Protein AF-A0A506PG60-F1 (afdb_monomer)

Structure (mmCIF, N/CA/C/O backbone):
data_AF-A0A506PG60-F1
#
_entry.id   AF-A0A506PG60-F1
#
loop_
_atom_site.group_PDB
_atom_site.id
_atom_site.type_symbol
_atom_site.label_atom_id
_atom_site.label_alt_id
_atom_site.label_comp_id
_atom_site.label_asym_id
_atom_site.label_entity_id
_atom_site.label_seq_id
_atom_site.pdbx_PDB_ins_code
_atom_site.Cartn_x
_atom_site.Cartn_y
_atom_site.Cartn_z
_atom_site.occupancy
_atom_site.B_iso_or_equiv
_atom_site.auth_seq_id
_atom_site.auth_comp_id
_atom_site.auth_asym_id
_atom_site.auth_atom_id
_atom_site.pdbx_PDB_model_num
ATOM 1 N N . MET A 1 1 ? -59.835 -3.021 -6.578 1.00 33.31 1 MET A N 1
ATOM 2 C CA . MET A 1 1 ? -59.930 -2.578 -7.991 1.00 33.31 1 MET A CA 1
ATOM 3 C C . MET A 1 1 ? -60.435 -1.146 -7.986 1.00 33.31 1 MET A C 1
ATOM 5 O O . MET A 1 1 ? -61.423 -0.923 -7.316 1.00 33.31 1 MET A O 1
ATOM 9 N N . LYS A 1 2 ? -59.875 -0.128 -8.630 1.00 36.19 2 LYS A N 1
ATOM 10 C CA . LYS A 1 2 ? -58.647 0.123 -9.393 1.00 36.19 2 LYS A CA 1
ATOM 11 C C . LYS A 1 2 ? -58.503 1.651 -9.306 1.00 36.19 2 LYS A C 1
ATOM 13 O O . LYS A 1 2 ? -59.475 2.332 -9.594 1.00 36.19 2 LYS A O 1
ATOM 18 N N . ASN A 1 3 ? -57.330 2.163 -8.958 1.00 29.22 3 ASN A N 1
ATOM 19 C CA . ASN A 1 3 ? -56.922 3.531 -9.268 1.00 29.22 3 ASN A CA 1
ATOM 20 C C . ASN A 1 3 ? -55.493 3.432 -9.792 1.00 29.22 3 ASN A C 1
ATOM 22 O O . ASN A 1 3 ? -54.662 2.831 -9.123 1.00 29.22 3 ASN A O 1
ATOM 26 N N . PHE A 1 4 ? -55.247 3.920 -11.004 1.00 28.91 4 PHE A N 1
ATOM 27 C CA . PHE A 1 4 ? -54.281 4.987 -11.271 1.00 28.91 4 PHE A CA 1
ATOM 28 C C . PHE A 1 4 ? -54.302 5.320 -12.765 1.00 28.91 4 PHE A C 1
ATOM 30 O O . PHE A 1 4 ? -54.206 4.445 -13.623 1.00 28.91 4 PHE A O 1
ATOM 37 N N . SER A 1 5 ? -54.509 6.610 -13.022 1.00 29.86 5 SER A N 1
ATOM 38 C CA . SER A 1 5 ? -54.523 7.259 -14.326 1.00 29.86 5 SER A CA 1
ATOM 39 C C . SER A 1 5 ? -53.183 7.961 -14.577 1.00 29.86 5 SER A C 1
ATOM 41 O O . SER A 1 5 ? -52.352 8.095 -13.682 1.00 29.86 5 SER A O 1
ATOM 43 N N . TYR A 1 6 ? -53.014 8.359 -15.828 1.00 30.72 6 TYR A N 1
ATOM 44 C CA . TYR A 1 6 ? -51.807 8.699 -16.570 1.00 30.72 6 TYR A CA 1
ATOM 45 C C . TYR A 1 6 ? -51.054 9.989 -16.176 1.00 30.72 6 TYR A C 1
ATOM 47 O O . TYR A 1 6 ? -51.665 10.984 -15.809 1.00 30.72 6 TYR A O 1
ATOM 55 N N . ALA A 1 7 ? -49.738 9.933 -16.452 1.00 29.70 7 ALA A N 1
ATOM 56 C CA . ALA A 1 7 ? -48.859 10.930 -17.095 1.00 29.70 7 ALA A CA 1
ATOM 57 C C . ALA A 1 7 ? -48.604 12.312 -16.449 1.00 29.70 7 ALA A C 1
ATOM 59 O O . ALA A 1 7 ? -49.530 13.069 -16.203 1.00 29.70 7 ALA A O 1
ATOM 60 N N . LEU A 1 8 ? -47.324 12.720 -16.378 1.00 28.11 8 LEU A N 1
ATOM 61 C CA . LEU A 1 8 ? -46.764 13.716 -17.313 1.00 28.11 8 LEU A CA 1
ATOM 62 C C . LEU A 1 8 ? -45.233 13.859 -17.179 1.00 28.11 8 LEU A C 1
ATOM 64 O O . LEU A 1 8 ? -44.687 13.943 -16.084 1.00 28.11 8 LEU A O 1
ATOM 68 N N . ILE A 1 9 ? -44.575 13.926 -18.336 1.00 30.22 9 ILE A N 1
ATOM 69 C CA . ILE A 1 9 ? -43.188 14.348 -18.566 1.00 30.22 9 ILE A CA 1
ATOM 70 C C . ILE A 1 9 ? -43.204 15.864 -18.805 1.00 30.22 9 ILE A C 1
ATOM 72 O O . ILE A 1 9 ? -44.050 16.337 -19.562 1.00 30.22 9 ILE A O 1
ATOM 76 N N . ALA A 1 10 ? -42.249 16.609 -18.243 1.00 30.33 10 ALA A N 1
ATOM 77 C CA . ALA A 1 10 ? -41.901 17.945 -18.726 1.00 30.33 10 ALA A CA 1
ATOM 78 C C . ALA A 1 10 ? -40.400 18.219 -18.559 1.00 30.33 10 ALA A C 1
ATOM 80 O O . ALA A 1 10 ? -39.785 17.885 -17.549 1.00 30.33 10 ALA A O 1
ATOM 81 N N . LEU A 1 11 ? -39.841 18.803 -19.615 1.00 27.62 11 LEU A N 1
ATOM 82 C CA . LEU A 1 11 ? -38.436 19.002 -19.930 1.00 27.62 11 LEU A CA 1
ATOM 83 C C . LEU A 1 11 ? -38.147 20.518 -19.965 1.00 27.62 11 LEU A C 1
ATOM 85 O O . LEU A 1 11 ? -38.997 21.276 -20.420 1.00 27.62 11 LEU A O 1
ATOM 89 N N . MET A 1 12 ? -36.911 20.884 -19.606 1.00 26.64 12 MET A N 1
ATOM 90 C CA . MET A 1 12 ? -36.170 22.127 -19.913 1.00 26.64 12 MET A CA 1
ATOM 91 C C . MET A 1 12 ? -36.606 23.469 -19.293 1.00 26.64 12 MET A C 1
ATOM 93 O O . MET A 1 12 ? -37.730 23.923 -19.452 1.00 26.64 12 MET A O 1
ATOM 97 N N . CYS A 1 13 ? -35.626 24.186 -18.721 1.00 27.17 13 CYS A N 1
ATOM 98 C CA . CYS A 1 13 ? -35.005 25.332 -19.405 1.00 27.17 13 CYS A CA 1
ATOM 99 C C . CYS A 1 13 ? -33.687 25.778 -18.741 1.00 27.17 13 CYS A C 1
ATOM 101 O O . CYS A 1 13 ? -33.560 25.832 -17.521 1.00 27.17 13 CYS A O 1
ATOM 103 N N . PHE A 1 14 ? -32.720 26.094 -19.605 1.00 29.39 14 PHE A N 1
ATOM 104 C CA . PHE A 1 14 ? -31.466 26.803 -19.347 1.00 29.39 14 PHE A CA 1
ATOM 105 C C . PHE A 1 14 ? -31.715 28.210 -18.787 1.00 29.39 14 PHE A C 1
ATOM 107 O O . PHE A 1 14 ? -32.666 28.865 -19.204 1.00 29.39 14 PHE A O 1
ATOM 114 N N . ASN A 1 15 ? -30.780 28.728 -17.984 1.00 29.02 15 ASN A N 1
ATOM 115 C CA . ASN A 1 15 ? -30.359 30.123 -18.115 1.00 29.02 15 ASN A CA 1
ATOM 116 C C . ASN A 1 15 ? -28.907 30.318 -17.663 1.00 29.02 15 ASN A C 1
ATOM 118 O O . ASN A 1 15 ? -28.504 29.922 -16.572 1.00 29.02 15 ASN A O 1
ATOM 122 N N . LEU A 1 16 ? -28.150 30.936 -18.565 1.00 31.58 16 LEU A N 1
ATOM 123 C CA . LEU A 1 16 ? -26.789 31.427 -18.424 1.00 31.58 16 LEU A CA 1
ATOM 124 C C . LEU A 1 16 ? -26.904 32.949 -18.252 1.00 31.58 16 LEU A C 1
ATOM 126 O O . LEU A 1 16 ? -27.528 33.598 -19.090 1.00 31.58 16 LEU A O 1
ATOM 130 N N . SER A 1 17 ? -26.283 33.544 -17.236 1.00 30.78 17 SER A N 1
ATOM 131 C CA . SER A 1 17 ? -26.038 34.991 -17.227 1.00 30.78 17 SER A CA 1
ATOM 132 C C . SER A 1 17 ? -24.744 35.313 -16.493 1.00 30.78 17 SER A C 1
ATOM 134 O O . SER A 1 17 ? -24.564 34.947 -15.334 1.00 30.78 17 SER A O 1
ATOM 136 N N . HIS A 1 18 ? -23.858 36.002 -17.207 1.00 31.73 18 HIS A N 1
ATOM 137 C CA . HIS A 1 18 ? -22.658 36.646 -16.691 1.00 31.73 18 HIS A CA 1
ATOM 138 C C . HIS A 1 18 ? -23.038 37.877 -15.861 1.00 31.73 18 HIS A C 1
ATOM 140 O O . HIS A 1 18 ? -23.878 38.662 -16.297 1.00 31.73 18 HIS A O 1
ATOM 146 N N . ALA A 1 19 ? -22.349 38.102 -14.744 1.00 30.38 19 ALA A N 1
ATOM 147 C CA . ALA A 1 19 ? -22.140 39.438 -14.199 1.00 30.38 19 ALA A CA 1
ATOM 148 C C . ALA A 1 19 ? -20.842 39.461 -13.384 1.00 30.38 19 ALA A C 1
ATOM 150 O O . ALA A 1 19 ? -20.588 38.598 -12.547 1.00 30.38 19 ALA A O 1
ATOM 151 N N . GLN A 1 20 ? -20.024 40.459 -13.682 1.00 30.36 20 GLN A N 1
ATOM 152 C CA . GLN A 1 20 ? -18.718 40.756 -13.121 1.00 30.36 20 GLN A CA 1
ATOM 153 C C . GLN A 1 20 ? -18.836 42.158 -12.528 1.00 30.36 20 GLN A C 1
ATOM 155 O O . GLN A 1 20 ? -19.165 43.065 -13.285 1.00 30.36 20 GLN A O 1
ATOM 160 N N . SER A 1 21 ? -18.592 42.336 -11.225 1.00 30.89 21 SER A N 1
ATOM 161 C CA . SER A 1 21 ? -18.114 43.605 -10.648 1.00 30.89 21 SER A CA 1
ATOM 162 C C . SER A 1 21 ? -17.900 43.517 -9.131 1.00 30.89 21 SER A C 1
ATOM 164 O O . SER A 1 21 ? -18.803 43.164 -8.377 1.00 30.89 21 SER A O 1
ATOM 166 N N . ASP A 1 22 ? -16.706 43.964 -8.760 1.00 26.92 22 ASP A N 1
ATOM 167 C CA . ASP A 1 22 ? -16.369 44.818 -7.623 1.00 26.92 22 ASP A CA 1
ATOM 168 C C . ASP A 1 22 ? -16.031 44.259 -6.232 1.00 26.92 22 ASP A C 1
ATOM 170 O O . ASP A 1 22 ? -16.796 43.638 -5.499 1.00 26.92 22 ASP A O 1
ATOM 174 N N . ILE A 1 23 ? -14.793 44.621 -5.897 1.00 32.44 23 ILE A N 1
ATOM 175 C CA . ILE A 1 23 ? -14.055 44.564 -4.649 1.00 32.44 23 ILE A CA 1
ATOM 176 C C . ILE A 1 23 ? -14.599 45.646 -3.707 1.00 32.44 23 ILE A C 1
ATOM 178 O O . ILE A 1 23 ? -14.596 46.820 -4.065 1.00 32.44 23 ILE A O 1
ATOM 182 N N . SER A 1 24 ? -14.935 45.298 -2.463 1.00 28.81 24 SER A N 1
ATOM 183 C CA . SER A 1 24 ? -14.625 46.157 -1.313 1.00 28.81 24 SER A CA 1
ATOM 184 C C . SER A 1 24 ? -14.566 45.352 -0.010 1.00 28.81 24 SER A C 1
ATOM 186 O O . SER A 1 24 ? -15.137 44.277 0.130 1.00 28.81 24 SER A O 1
ATOM 188 N N . SER A 1 25 ? -13.734 45.863 0.886 1.00 28.67 25 SER A N 1
ATOM 189 C CA . SER A 1 25 ? -13.025 45.225 1.993 1.00 28.67 25 SER A CA 1
ATOM 190 C C . SER A 1 25 ? -13.804 45.076 3.309 1.00 28.67 25 SER A C 1
ATOM 192 O O . SER A 1 25 ? -14.829 45.722 3.502 1.00 28.67 25 SER A O 1
ATOM 194 N N . THR A 1 26 ? -13.137 44.409 4.269 1.00 26.98 26 THR A N 1
ATOM 195 C CA . THR A 1 26 ? -13.385 44.274 5.729 1.00 26.98 26 THR A CA 1
ATOM 196 C C . THR A 1 26 ? -14.175 43.010 6.109 1.00 26.98 26 THR A C 1
ATOM 198 O O . THR A 1 26 ? -15.157 42.687 5.466 1.00 26.98 26 THR A O 1
ATOM 201 N N . SER A 1 27 ? -13.812 42.191 7.099 1.00 25.86 27 SER A N 1
ATOM 202 C CA . SER A 1 27 ? -12.833 42.276 8.186 1.00 25.86 27 SER A CA 1
ATOM 203 C C . SER A 1 27 ? -12.450 40.859 8.668 1.00 25.86 27 SER A C 1
ATOM 205 O O . SER A 1 27 ? -13.093 39.863 8.349 1.00 25.86 27 SER A O 1
ATOM 207 N N . ASN A 1 28 ? -11.346 40.794 9.410 1.00 28.50 28 ASN A N 1
ATOM 208 C CA . ASN A 1 28 ? -10.657 39.607 9.911 1.00 28.50 28 ASN A CA 1
ATOM 209 C C . ASN A 1 28 ? -11.535 38.531 10.580 1.00 28.50 28 ASN A C 1
ATOM 211 O O . ASN A 1 28 ? -12.087 38.750 11.652 1.00 28.50 28 ASN A O 1
ATOM 215 N N . HIS A 1 29 ? -11.431 37.307 10.063 1.00 27.25 29 HIS A N 1
ATOM 216 C CA . HIS A 1 29 ? -11.228 36.116 10.887 1.00 27.25 29 HIS A CA 1
ATOM 217 C C . HIS A 1 29 ? -10.291 35.163 10.132 1.00 27.25 29 HIS A C 1
ATOM 219 O O . HIS A 1 29 ? -10.712 34.366 9.298 1.00 27.25 29 HIS A O 1
ATOM 225 N N . PHE A 1 30 ? -8.988 35.272 10.406 1.00 24.83 30 PHE A N 1
ATOM 226 C CA . PHE A 1 30 ? -7.994 34.287 9.982 1.00 24.83 30 PHE A CA 1
ATOM 227 C C . PHE A 1 30 ? -8.244 32.983 10.753 1.00 24.83 30 PHE A C 1
ATOM 229 O O . PHE A 1 30 ? -7.664 32.741 11.810 1.00 24.83 30 PHE A O 1
ATOM 236 N N . VAL A 1 31 ? -9.136 32.139 10.238 1.00 27.45 31 VAL A N 1
ATOM 237 C CA . VAL A 1 31 ? -9.120 30.712 10.557 1.00 27.45 31 VAL A CA 1
ATOM 238 C C . VAL A 1 31 ? -8.137 30.088 9.581 1.00 27.45 31 VAL A C 1
ATOM 240 O O . VAL A 1 31 ? -8.423 29.926 8.395 1.00 27.45 31 VAL A O 1
ATOM 243 N N . ASN A 1 32 ? -6.941 29.811 10.098 1.00 27.73 32 ASN A N 1
ATOM 244 C CA . ASN A 1 32 ? -5.869 29.102 9.420 1.00 27.73 32 ASN A CA 1
ATOM 245 C C . ASN A 1 32 ? -6.373 27.707 9.031 1.00 27.73 32 ASN A C 1
ATOM 247 O O . ASN A 1 32 ? -6.328 26.757 9.808 1.00 27.73 32 ASN A O 1
ATOM 251 N N . THR A 1 33 ? -6.933 27.621 7.835 1.00 29.00 33 THR A N 1
ATOM 252 C CA . THR A 1 33 ? -7.435 26.399 7.233 1.00 29.00 33 THR A CA 1
ATOM 253 C C . THR A 1 33 ? -6.350 25.862 6.310 1.00 29.00 33 THR A C 1
ATOM 255 O O . THR A 1 33 ? -6.453 25.910 5.088 1.00 29.00 33 THR A O 1
ATOM 258 N N . GLN A 1 34 ? -5.284 25.323 6.912 1.00 25.28 34 GLN A N 1
ATOM 259 C CA . GLN A 1 34 ? -4.499 24.276 6.260 1.00 25.28 34 GLN A CA 1
ATOM 260 C C . GLN A 1 34 ? -5.386 23.031 6.168 1.00 25.28 34 GLN A C 1
ATOM 262 O O . GLN A 1 34 ? -5.278 22.095 6.957 1.00 25.28 34 GLN A O 1
ATOM 267 N N . TRP A 1 35 ? -6.324 23.052 5.221 1.00 24.30 35 TRP A N 1
ATOM 268 C CA . TRP A 1 35 ? -6.971 21.840 4.759 1.00 24.30 35 TRP A CA 1
ATOM 269 C C . TRP A 1 35 ? -5.895 21.016 4.076 1.00 24.30 35 TRP A C 1
ATOM 271 O O . TRP A 1 35 ? -5.340 21.390 3.044 1.00 24.30 35 TRP A O 1
ATOM 281 N N . ILE A 1 36 ? -5.565 19.903 4.716 1.00 30.45 36 ILE A N 1
ATOM 282 C CA . ILE A 1 36 ? -4.806 18.828 4.115 1.00 30.45 36 ILE A CA 1
ATOM 283 C C . ILE A 1 36 ? -5.598 18.407 2.874 1.00 30.45 36 ILE A C 1
ATOM 285 O O . ILE A 1 36 ? -6.642 17.763 2.982 1.00 30.45 36 ILE A O 1
ATOM 289 N N . ASN A 1 37 ? -5.097 18.789 1.699 1.00 28.84 37 ASN A N 1
ATOM 290 C CA . ASN A 1 37 ? -5.428 18.168 0.426 1.00 28.84 37 ASN A CA 1
ATOM 291 C C . ASN A 1 37 ? -4.985 16.701 0.497 1.00 28.84 37 ASN A C 1
ATOM 293 O O . ASN A 1 37 ? -3.972 16.307 -0.064 1.00 28.84 37 ASN A O 1
ATOM 297 N N . MET A 1 38 ? -5.748 15.869 1.200 1.00 33.94 38 MET A N 1
ATOM 298 C CA . MET A 1 38 ? -5.699 14.420 1.060 1.00 33.94 38 MET A CA 1
ATOM 299 C C . MET A 1 38 ? -6.642 13.999 -0.063 1.00 33.94 38 MET A C 1
ATOM 301 O O . MET A 1 38 ? -7.300 12.977 0.053 1.00 33.94 38 MET A O 1
ATOM 305 N N . SER A 1 39 ? -6.696 14.773 -1.156 1.00 32.69 39 SER A N 1
ATOM 306 C CA . SER A 1 39 ? -7.081 14.293 -2.485 1.00 32.69 39 SER A CA 1
ATOM 307 C C . SER A 1 39 ? -6.041 13.250 -2.892 1.00 32.69 39 SER A C 1
ATOM 309 O O . SER A 1 39 ? -5.019 13.568 -3.493 1.00 32.69 39 SER A O 1
ATOM 311 N N . MET A 1 40 ? -6.240 11.988 -2.493 1.00 44.66 40 MET A N 1
ATOM 312 C CA . MET A 1 40 ? -5.391 10.851 -2.892 1.00 44.66 40 MET A CA 1
ATOM 313 C C . MET A 1 40 ? -5.688 10.415 -4.329 1.00 44.66 40 MET A C 1
ATOM 315 O O . MET A 1 40 ? -5.794 9.226 -4.646 1.00 44.66 40 MET A O 1
ATOM 319 N N . GLY A 1 41 ? -5.824 11.422 -5.179 1.00 31.33 41 GLY A N 1
ATOM 320 C CA . GLY A 1 41 ? -6.158 11.328 -6.564 1.00 31.33 41 GLY A CA 1
ATOM 321 C C . GLY A 1 41 ? -5.114 12.022 -7.399 1.00 31.33 41 GLY A C 1
ATOM 322 O O . GLY A 1 41 ? -5.167 13.232 -7.530 1.00 31.33 41 GLY A O 1
ATOM 323 N N . ALA A 1 42 ? -4.175 11.246 -7.936 1.00 35.47 42 ALA A N 1
ATOM 324 C CA . ALA A 1 42 ? -3.380 11.568 -9.122 1.00 35.47 42 ALA A CA 1
ATOM 325 C C . ALA A 1 42 ? -2.894 13.030 -9.308 1.00 35.47 42 ALA A C 1
ATOM 327 O O . ALA A 1 42 ? -2.740 13.475 -10.437 1.00 35.47 42 ALA A O 1
ATOM 328 N N . GLU A 1 43 ? -2.574 13.743 -8.232 1.00 32.28 43 GLU A N 1
ATOM 329 C CA . GLU A 1 43 ? -1.692 14.914 -8.248 1.00 32.28 43 GLU A CA 1
ATOM 330 C C . GLU A 1 43 ? -0.499 14.642 -7.326 1.00 32.28 43 GLU A C 1
ATOM 332 O O . GLU A 1 43 ? -0.086 15.443 -6.493 1.00 32.28 43 GLU A O 1
ATOM 337 N N . ALA A 1 44 ? 0.084 13.454 -7.485 1.00 34.47 44 ALA A N 1
ATOM 338 C CA . ALA A 1 44 ? 1.513 13.336 -7.278 1.00 34.47 44 ALA A CA 1
ATOM 339 C C . ALA A 1 44 ? 2.164 14.237 -8.324 1.00 34.47 44 ALA A C 1
ATOM 341 O O . ALA A 1 44 ? 1.857 14.079 -9.504 1.00 34.47 44 ALA A O 1
ATOM 342 N N . ILE A 1 45 ? 2.962 15.204 -7.865 1.00 38.06 45 ILE A N 1
ATOM 343 C CA . ILE A 1 45 ? 4.068 15.857 -8.579 1.00 38.06 45 ILE A CA 1
ATOM 344 C C . ILE A 1 45 ? 4.002 15.571 -10.082 1.00 38.06 45 ILE A C 1
ATOM 346 O O . ILE A 1 45 ? 4.405 14.482 -10.491 1.00 38.06 45 ILE A O 1
ATOM 350 N N . GLY A 1 46 ? 3.440 16.511 -10.856 1.00 31.39 46 GLY A N 1
ATOM 351 C CA . GLY A 1 46 ? 3.110 16.353 -12.275 1.00 31.39 46 GLY A CA 1
ATOM 352 C C . GLY A 1 46 ? 3.974 15.303 -12.970 1.00 31.39 46 GLY A C 1
ATOM 353 O O . GLY A 1 46 ? 5.193 15.442 -13.045 1.00 31.39 46 GLY A O 1
ATOM 354 N N . THR A 1 47 ? 3.332 14.240 -13.443 1.00 40.50 47 THR A N 1
ATOM 355 C CA . THR A 1 47 ? 3.923 12.984 -13.937 1.00 40.50 47 THR A CA 1
ATOM 356 C C . THR A 1 47 ? 4.945 13.142 -15.073 1.00 40.50 47 THR A C 1
ATOM 358 O O . THR A 1 47 ? 5.644 12.189 -15.405 1.00 40.50 47 T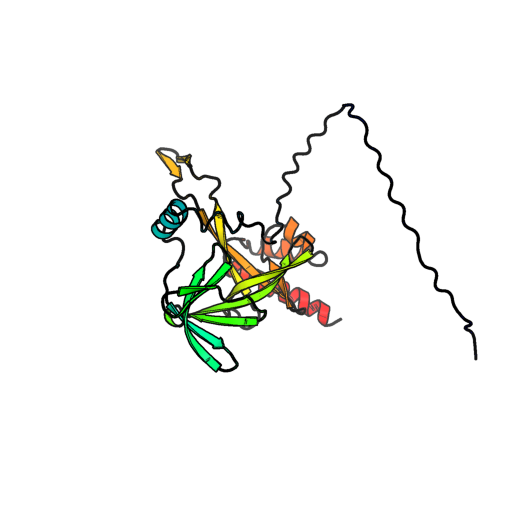HR A O 1
ATOM 361 N N . GLY A 1 48 ? 5.094 14.345 -15.637 1.00 33.28 48 GLY A N 1
ATOM 362 C CA . GLY A 1 48 ? 6.158 14.700 -16.579 1.00 33.28 48 GLY A CA 1
ATOM 363 C C . GLY A 1 48 ? 7.443 15.269 -15.956 1.00 33.28 48 GLY A C 1
ATOM 364 O O . GLY A 1 48 ? 8.447 15.353 -16.649 1.00 33.28 48 GLY A O 1
ATOM 365 N N . ALA A 1 49 ? 7.451 15.669 -14.680 1.00 36.28 49 ALA A N 1
ATOM 366 C CA . ALA A 1 49 ? 8.574 16.391 -14.068 1.00 36.28 49 ALA A CA 1
ATOM 367 C C . ALA A 1 49 ? 9.597 15.473 -13.372 1.00 36.28 49 ALA A C 1
ATOM 369 O O . ALA A 1 49 ? 10.794 15.751 -13.409 1.00 36.28 49 ALA A O 1
ATOM 370 N N . LEU A 1 50 ? 9.157 14.359 -12.774 1.00 39.62 50 LEU A N 1
ATOM 371 C CA . LEU A 1 50 ? 10.051 13.426 -12.067 1.00 39.62 50 LEU A CA 1
ATOM 372 C C . LEU A 1 50 ? 10.838 12.514 -13.022 1.00 39.62 50 LEU A C 1
ATOM 374 O O . LEU A 1 50 ? 11.993 12.197 -12.750 1.00 39.62 50 LEU A O 1
ATOM 378 N N . SER A 1 51 ? 10.252 12.133 -14.163 1.00 42.78 51 SER A N 1
ATOM 379 C CA . SER A 1 51 ? 10.959 11.403 -15.229 1.00 42.78 51 SER A CA 1
ATOM 380 C C . SER A 1 51 ? 11.891 12.302 -16.055 1.00 42.78 51 SER A C 1
ATOM 382 O O . SER A 1 51 ? 12.798 11.794 -16.711 1.00 42.78 51 SER A O 1
ATOM 384 N N . ALA A 1 52 ? 11.709 13.627 -15.993 1.00 43.81 52 ALA A N 1
ATOM 385 C CA . ALA A 1 52 ? 12.492 14.613 -16.737 1.00 43.81 52 ALA A CA 1
ATOM 386 C C . ALA A 1 52 ? 13.669 15.219 -15.953 1.00 43.81 52 ALA A C 1
ATOM 388 O O . ALA A 1 52 ? 14.416 16.008 -16.529 1.00 43.81 52 ALA A O 1
ATOM 389 N N . ASN A 1 53 ? 13.862 14.869 -14.672 1.00 57.53 53 ASN A N 1
ATOM 390 C CA . ASN A 1 53 ? 14.977 15.366 -13.860 1.00 57.53 53 ASN A CA 1
ATOM 391 C C . ASN A 1 53 ? 15.969 14.233 -13.494 1.00 57.53 53 ASN A C 1
ATOM 393 O O . ASN A 1 53 ? 15.761 13.515 -12.509 1.00 57.53 53 ASN A O 1
ATOM 397 N N . PRO A 1 54 ? 17.061 14.066 -14.266 1.00 61.16 54 PRO A N 1
ATOM 398 C CA . PRO A 1 54 ? 18.069 13.028 -14.045 1.00 61.16 54 PRO A CA 1
ATOM 399 C C . PRO A 1 54 ? 18.750 13.099 -12.673 1.00 61.16 54 PRO A C 1
ATOM 401 O O . PRO A 1 54 ? 19.088 12.057 -12.109 1.00 61.16 54 PRO A O 1
ATOM 404 N N . ASP A 1 55 ? 18.925 14.301 -12.118 1.00 61.50 55 ASP A N 1
ATOM 405 C CA . ASP A 1 55 ? 19.593 14.504 -10.828 1.00 61.50 55 ASP A CA 1
ATOM 406 C C . ASP A 1 55 ? 18.754 13.951 -9.677 1.00 61.50 55 ASP A C 1
ATOM 408 O O . ASP A 1 55 ? 19.273 13.334 -8.747 1.00 61.50 55 ASP A O 1
ATOM 412 N N . LEU A 1 56 ? 17.436 14.084 -9.799 1.00 62.72 56 LEU A N 1
ATOM 413 C CA . LEU A 1 56 ? 16.467 13.568 -8.844 1.00 62.72 56 LEU A CA 1
ATOM 414 C C . LEU A 1 56 ? 16.482 12.032 -8.835 1.00 62.72 56 LEU A C 1
ATOM 416 O O . LEU A 1 56 ? 16.647 11.403 -7.790 1.00 62.72 56 LEU A O 1
ATOM 420 N N . MET A 1 57 ? 16.427 11.422 -10.022 1.00 62.69 57 MET A N 1
ATOM 421 C CA . MET A 1 57 ? 16.520 9.968 -10.184 1.00 62.69 57 MET A CA 1
ATOM 422 C C . MET A 1 57 ? 17.861 9.412 -9.674 1.00 62.69 57 MET A C 1
ATOM 424 O O . MET A 1 57 ? 17.906 8.323 -9.100 1.00 62.69 57 MET A O 1
ATOM 428 N N . ASN A 1 58 ? 18.955 10.158 -9.843 1.00 64.50 58 ASN A N 1
ATOM 429 C CA . ASN A 1 58 ? 20.264 9.783 -9.313 1.00 64.50 58 ASN A CA 1
ATOM 430 C C . ASN A 1 58 ? 20.324 9.875 -7.783 1.00 64.50 58 ASN A C 1
ATOM 432 O O . ASN A 1 58 ? 20.786 8.923 -7.156 1.00 64.50 58 ASN A O 1
ATOM 436 N N . ALA A 1 59 ? 19.813 10.948 -7.174 1.00 63.81 59 ALA A N 1
ATOM 437 C CA . ALA A 1 59 ? 19.755 11.094 -5.717 1.00 63.81 59 ALA A CA 1
ATOM 438 C C . ALA A 1 59 ? 18.950 9.960 -5.054 1.00 63.81 59 ALA A C 1
ATOM 440 O O . ALA A 1 59 ? 19.326 9.438 -4.008 1.00 63.81 59 ALA A O 1
ATOM 441 N N . ILE A 1 60 ? 17.875 9.521 -5.707 1.00 61.34 60 ILE A N 1
ATOM 442 C CA . ILE A 1 60 ? 17.024 8.410 -5.266 1.00 61.34 60 ILE A CA 1
ATOM 443 C C . ILE A 1 60 ? 17.707 7.049 -5.420 1.00 61.34 60 ILE A C 1
ATOM 445 O O . ILE A 1 60 ? 17.642 6.217 -4.520 1.00 61.34 60 ILE A O 1
ATOM 449 N N . LYS A 1 61 ? 18.375 6.792 -6.550 1.00 63.56 61 LYS A N 1
ATOM 450 C CA . LYS A 1 61 ? 19.147 5.549 -6.720 1.00 63.56 61 LYS A CA 1
ATOM 451 C C . LYS A 1 61 ? 20.270 5.452 -5.690 1.00 63.56 61 LYS A C 1
ATOM 453 O O . LYS A 1 61 ? 20.542 4.371 -5.179 1.00 63.56 61 LYS A O 1
ATOM 458 N N . GLN A 1 62 ? 20.900 6.583 -5.377 1.00 60.19 62 GLN A N 1
ATOM 459 C CA . GLN A 1 62 ? 21.953 6.668 -4.367 1.00 60.19 62 GLN A CA 1
ATOM 460 C C . GLN A 1 62 ? 21.420 6.517 -2.940 1.00 60.19 62 GLN A C 1
ATOM 462 O O . GLN A 1 62 ? 22.143 6.002 -2.092 1.00 60.19 62 GLN A O 1
ATOM 467 N N . SER A 1 63 ? 20.172 6.914 -2.668 1.00 60.03 63 SER A N 1
ATOM 468 C CA . SER A 1 63 ? 19.600 6.830 -1.321 1.00 60.03 63 SER A CA 1
ATOM 469 C C . SER A 1 63 ? 19.286 5.401 -0.871 1.00 60.03 63 SER A C 1
ATOM 471 O O . SER A 1 63 ? 19.020 5.198 0.308 1.00 60.03 63 SER A O 1
ATOM 473 N N . GLN A 1 64 ? 19.302 4.412 -1.781 1.00 64.12 64 GLN A N 1
ATOM 474 C CA . GLN A 1 64 ? 18.925 3.010 -1.519 1.00 64.12 64 GLN A CA 1
ATOM 475 C C . GLN A 1 64 ? 17.527 2.834 -0.891 1.00 64.12 64 GLN A C 1
ATOM 477 O O . GLN A 1 64 ? 17.161 1.732 -0.491 1.00 64.12 64 GLN A O 1
ATOM 482 N N . LEU A 1 65 ? 16.719 3.898 -0.828 1.00 60.91 65 LEU A N 1
ATOM 483 C CA . LEU A 1 65 ? 15.408 3.898 -0.174 1.00 60.91 65 LEU A CA 1
ATOM 484 C C . LEU A 1 65 ? 14.391 3.011 -0.902 1.00 60.91 65 LEU A C 1
ATOM 486 O O . LEU A 1 65 ? 13.374 2.622 -0.321 1.00 60.91 65 LEU A O 1
ATOM 490 N N . PHE A 1 66 ? 14.655 2.707 -2.175 1.00 67.50 66 PHE A N 1
ATOM 491 C CA . PHE A 1 66 ? 13.729 2.014 -3.057 1.00 67.50 66 PHE A CA 1
ATOM 492 C C . PHE A 1 66 ? 14.431 0.922 -3.845 1.00 67.50 66 PHE A C 1
ATOM 494 O O . PHE A 1 66 ? 15.492 1.125 -4.438 1.00 67.50 66 PHE A O 1
ATOM 501 N N . ASP A 1 67 ? 13.775 -0.230 -3.906 1.00 68.56 67 ASP A N 1
ATOM 502 C CA . ASP A 1 67 ? 14.235 -1.367 -4.682 1.00 68.56 67 ASP A CA 1
ATOM 503 C C . ASP A 1 67 ? 13.780 -1.246 -6.145 1.00 68.56 67 ASP A C 1
ATOM 505 O O . ASP A 1 67 ? 12.896 -1.961 -6.623 1.00 68.56 67 ASP A O 1
ATOM 509 N N . LEU A 1 68 ? 14.412 -0.310 -6.861 1.00 79.75 68 LEU A N 1
ATOM 510 C CA . LEU A 1 68 ? 14.239 -0.090 -8.304 1.00 79.75 68 LEU A CA 1
ATOM 511 C C . LEU A 1 68 ? 14.983 -1.129 -9.161 1.00 79.75 68 LEU A C 1
ATOM 513 O O . LEU A 1 68 ? 15.166 -0.922 -10.369 1.00 79.75 68 LEU A O 1
ATOM 517 N N . ASN A 1 69 ? 15.454 -2.217 -8.546 1.00 86.19 69 ASN A N 1
ATOM 518 C CA . ASN A 1 69 ? 16.158 -3.268 -9.258 1.00 86.19 69 ASN A CA 1
ATOM 519 C C . ASN A 1 69 ? 15.181 -4.061 -10.122 1.00 86.19 69 ASN A C 1
ATOM 521 O O . ASN A 1 69 ? 14.016 -4.256 -9.767 1.00 86.19 69 ASN A O 1
ATOM 525 N N . TRP A 1 70 ? 15.682 -4.555 -11.244 1.00 91.69 70 TRP A N 1
ATOM 526 C CA . TRP A 1 70 ? 14.974 -5.528 -12.061 1.00 91.69 70 TRP A CA 1
ATOM 527 C C . TRP A 1 70 ? 14.967 -6.888 -11.365 1.00 91.69 70 TRP A C 1
ATOM 529 O O . TRP A 1 70 ? 15.926 -7.255 -10.684 1.00 91.69 70 TRP A O 1
ATOM 539 N N . GLY A 1 71 ? 13.880 -7.630 -11.526 1.00 93.62 71 GLY A N 1
ATOM 540 C CA . GLY A 1 71 ? 13.740 -8.987 -11.014 1.00 93.62 71 GLY A CA 1
ATOM 541 C C . GLY A 1 71 ? 12.811 -9.809 -11.892 1.00 93.62 71 GLY A C 1
ATOM 542 O O . GLY A 1 71 ? 12.100 -9.273 -12.746 1.00 93.62 71 GLY A O 1
ATOM 543 N N . LYS A 1 72 ? 12.809 -11.126 -11.687 1.00 96.25 72 LYS A N 1
ATOM 544 C CA . LYS A 1 72 ? 11.869 -12.001 -12.387 1.00 96.25 72 LYS A CA 1
ATOM 545 C C . LYS A 1 72 ? 10.501 -11.917 -11.726 1.00 96.25 72 LYS A C 1
ATOM 547 O O . LYS A 1 72 ? 10.379 -12.075 -10.508 1.00 96.25 72 LYS A O 1
ATOM 552 N N . ALA A 1 73 ? 9.468 -11.721 -12.532 1.00 96.12 73 ALA A N 1
ATOM 553 C CA . ALA A 1 73 ? 8.089 -11.723 -12.077 1.00 96.12 73 ALA A CA 1
ATOM 554 C C . ALA A 1 73 ? 7.222 -12.648 -12.929 1.00 96.12 73 ALA A C 1
ATOM 556 O O . ALA A 1 73 ? 7.463 -12.798 -14.126 1.00 96.12 73 ALA A O 1
ATOM 557 N N . THR A 1 74 ? 6.202 -13.248 -12.316 1.00 96.50 74 THR A N 1
ATOM 558 C CA . THR A 1 74 ? 5.127 -13.927 -13.040 1.00 96.50 74 THR A CA 1
ATOM 559 C C . THR A 1 74 ? 3.898 -13.037 -13.121 1.00 96.50 74 THR A C 1
ATOM 561 O O . THR A 1 74 ? 3.531 -12.361 -12.155 1.00 96.50 74 THR A O 1
ATOM 564 N N . MET A 1 75 ? 3.248 -13.036 -14.280 1.00 92.94 75 MET A N 1
ATOM 565 C CA . MET A 1 75 ? 1.960 -12.375 -14.474 1.00 92.94 75 MET A CA 1
ATOM 566 C C . MET A 1 75 ? 1.127 -13.108 -15.518 1.00 92.94 75 MET A C 1
ATOM 568 O O . MET A 1 75 ? 1.652 -13.858 -16.340 1.00 92.94 75 MET A O 1
ATOM 572 N N . LYS A 1 76 ? -0.185 -12.877 -15.478 1.00 89.50 76 LYS A N 1
ATOM 573 C CA . LYS A 1 76 ? -1.124 -13.426 -16.453 1.00 89.50 76 LYS A CA 1
ATOM 574 C C . LYS A 1 76 ? -1.200 -12.509 -17.681 1.00 89.50 76 LYS A C 1
ATOM 576 O O . LYS A 1 76 ? -1.620 -11.355 -17.565 1.00 89.50 76 LYS A O 1
ATOM 581 N N . LEU A 1 77 ? -0.814 -13.025 -18.844 1.00 82.12 77 LEU A N 1
ATOM 582 C CA . LEU A 1 77 ? -0.900 -12.377 -20.155 1.00 82.12 77 LEU A CA 1
ATOM 583 C C . LEU A 1 77 ? -1.672 -13.304 -21.099 1.00 82.12 77 LEU A C 1
ATOM 585 O O . LEU A 1 77 ? -1.296 -14.456 -21.279 1.00 82.12 77 LEU A O 1
ATOM 589 N N . ASN A 1 78 ? -2.781 -12.821 -21.674 1.00 82.94 78 ASN A N 1
ATOM 590 C CA . ASN A 1 78 ? -3.633 -13.594 -22.596 1.00 82.94 78 ASN A CA 1
ATOM 591 C C . ASN A 1 78 ? -3.977 -15.002 -22.075 1.00 82.94 78 ASN A C 1
ATOM 593 O O . ASN A 1 78 ? -3.800 -16.002 -22.762 1.00 82.94 78 ASN A O 1
ATOM 597 N N . ASP A 1 79 ? -4.401 -15.067 -20.815 1.00 83.75 79 ASP A N 1
ATOM 598 C CA . ASP A 1 79 ? -4.706 -16.296 -20.079 1.00 83.75 79 ASP A CA 1
ATOM 599 C C . ASP A 1 79 ? -3.553 -17.250 -19.741 1.00 83.75 79 ASP A C 1
ATOM 601 O O . ASP A 1 79 ? -3.758 -18.181 -18.962 1.00 83.75 79 ASP A O 1
ATOM 605 N N . ASN A 1 80 ? -2.329 -16.946 -20.168 1.00 88.69 80 ASN A N 1
ATOM 606 C CA . ASN A 1 80 ? -1.135 -17.712 -19.830 1.00 88.69 80 ASN A CA 1
ATOM 607 C C . ASN A 1 80 ? -0.298 -17.016 -18.755 1.00 88.69 80 ASN A C 1
ATOM 609 O O . ASN A 1 80 ? -0.261 -15.789 -18.664 1.00 88.69 80 ASN A O 1
ATOM 613 N N . PHE A 1 81 ? 0.391 -17.805 -17.932 1.00 92.00 81 PHE A N 1
ATOM 614 C CA . PHE A 1 81 ? 1.404 -17.273 -17.026 1.00 92.00 81 PHE A CA 1
ATOM 615 C C . PHE A 1 81 ? 2.725 -17.126 -17.769 1.00 92.00 81 PHE A C 1
ATOM 617 O O . PHE A 1 81 ? 3.273 -18.108 -18.267 1.00 92.00 81 PHE A O 1
ATOM 624 N N . GLU A 1 82 ? 3.247 -15.908 -17.796 1.00 93.94 82 GLU A N 1
ATOM 625 C CA . GLU A 1 82 ? 4.543 -15.600 -18.388 1.00 93.94 82 GLU A CA 1
ATOM 626 C C . GLU A 1 82 ? 5.522 -15.141 -17.310 1.00 93.94 82 GLU A C 1
ATOM 628 O O . GLU A 1 82 ? 5.134 -14.505 -16.324 1.00 93.94 82 GLU A O 1
ATOM 633 N N . ILE A 1 83 ? 6.799 -15.476 -17.505 1.00 95.31 83 ILE A N 1
ATOM 634 C CA . ILE A 1 83 ? 7.906 -14.945 -16.709 1.00 95.31 83 ILE A CA 1
ATOM 635 C C . ILE A 1 83 ? 8.484 -13.757 -17.469 1.00 95.31 83 ILE A C 1
ATOM 637 O O . ILE A 1 83 ? 8.923 -13.906 -18.607 1.00 95.31 83 ILE A O 1
ATOM 641 N N . VAL A 1 84 ? 8.530 -12.601 -16.816 1.00 94.81 84 VAL A N 1
ATOM 642 C CA . VAL A 1 84 ? 9.077 -11.364 -17.378 1.00 94.81 84 VAL A CA 1
ATOM 643 C C . VAL A 1 84 ? 10.140 -10.768 -16.457 1.00 94.81 84 VAL A C 1
ATOM 645 O O . VAL A 1 84 ? 10.162 -11.040 -15.255 1.00 94.81 84 VAL A O 1
ATOM 648 N N . GLU A 1 85 ? 11.020 -9.939 -17.015 1.00 95.50 85 GLU A N 1
ATOM 649 C CA . GLU A 1 85 ? 11.900 -9.064 -16.236 1.00 95.50 85 GLU A CA 1
ATOM 650 C C . GLU A 1 85 ? 11.135 -7.766 -15.942 1.00 95.50 85 GLU A C 1
ATOM 652 O O . GLU A 1 85 ? 10.759 -7.036 -16.860 1.00 95.50 85 GLU A O 1
ATOM 657 N N . ALA A 1 86 ? 10.853 -7.505 -14.666 1.00 95.19 86 ALA A N 1
ATOM 658 C CA . ALA A 1 86 ? 10.019 -6.389 -14.234 1.00 95.19 86 ALA A CA 1
ATOM 659 C C . ALA A 1 86 ? 10.589 -5.682 -12.999 1.00 95.19 86 ALA A C 1
ATOM 661 O O . ALA A 1 86 ? 11.496 -6.188 -12.335 1.00 95.19 86 ALA A O 1
ATOM 662 N N . ARG A 1 87 ? 10.027 -4.517 -12.674 1.00 94.06 87 ARG A N 1
ATOM 663 C CA . ARG A 1 87 ? 10.226 -3.808 -11.402 1.00 94.06 87 ARG A CA 1
ATOM 664 C C . ARG A 1 87 ? 8.994 -2.988 -11.035 1.00 94.06 87 ARG A C 1
ATOM 666 O O . ARG A 1 87 ? 8.199 -2.643 -11.906 1.00 94.06 87 ARG A O 1
ATOM 673 N N . TYR A 1 88 ? 8.856 -2.657 -9.756 1.00 91.81 88 TYR A N 1
ATOM 674 C CA . TYR A 1 88 ? 7.890 -1.661 -9.301 1.00 91.81 88 TYR A CA 1
ATOM 675 C C . TYR A 1 88 ? 8.555 -0.286 -9.233 1.00 91.81 88 TYR A C 1
ATOM 677 O O . TYR A 1 88 ? 9.639 -0.134 -8.669 1.00 91.81 88 TYR A O 1
ATOM 685 N N . ASN A 1 89 ? 7.902 0.706 -9.828 1.00 88.25 89 ASN A N 1
ATOM 686 C CA . ASN A 1 89 ? 8.280 2.103 -9.773 1.00 88.25 89 ASN A CA 1
ATOM 687 C C . ASN A 1 89 ? 7.308 2.853 -8.834 1.00 88.25 89 ASN A C 1
ATOM 689 O O . ASN A 1 89 ? 6.180 3.159 -9.225 1.00 88.25 89 ASN A O 1
ATOM 693 N N . PRO A 1 90 ? 7.724 3.171 -7.596 1.00 83.62 90 PRO A N 1
ATOM 694 C CA . PRO A 1 90 ? 6.885 3.871 -6.621 1.00 83.62 90 PRO A CA 1
ATOM 695 C C . PRO A 1 90 ? 6.630 5.356 -6.941 1.00 83.62 90 PRO A C 1
ATOM 697 O O . PRO A 1 90 ? 5.810 5.972 -6.266 1.00 83.62 90 PRO A O 1
ATOM 700 N N . PHE A 1 91 ? 7.294 5.952 -7.943 1.00 78.75 91 PHE A N 1
ATOM 701 C CA . PHE A 1 91 ? 7.107 7.371 -8.298 1.00 78.75 91 PHE A CA 1
ATOM 702 C C . PHE A 1 91 ? 5.820 7.627 -9.075 1.00 78.75 91 PHE A C 1
ATOM 704 O O . PHE A 1 91 ? 5.107 8.593 -8.820 1.00 78.75 91 PHE A O 1
ATOM 711 N N . ASN A 1 92 ? 5.538 6.763 -10.042 1.00 84.94 92 ASN A N 1
ATOM 712 C CA . ASN A 1 92 ? 4.333 6.790 -10.869 1.00 84.94 92 ASN A CA 1
ATOM 713 C C . ASN A 1 92 ? 3.366 5.655 -10.495 1.00 84.94 92 ASN A C 1
ATOM 715 O O . ASN A 1 92 ? 2.323 5.499 -11.136 1.00 84.94 92 ASN A O 1
ATOM 719 N N . ASP A 1 93 ? 3.695 4.882 -9.451 1.00 89.75 93 ASP A N 1
ATOM 720 C CA . ASP A 1 93 ? 2.946 3.699 -9.041 1.00 89.75 93 ASP A CA 1
ATOM 721 C C . ASP A 1 93 ? 2.759 2.764 -10.250 1.00 89.75 93 ASP A C 1
ATOM 723 O O . ASP A 1 93 ? 1.643 2.438 -10.636 1.00 89.75 93 ASP A O 1
ATOM 727 N N . ALA A 1 94 ? 3.844 2.395 -10.932 1.00 92.25 94 ALA A N 1
ATOM 728 C CA . ALA A 1 94 ? 3.795 1.573 -12.141 1.00 92.25 94 ALA A CA 1
ATOM 729 C C . ALA A 1 94 ? 4.583 0.273 -11.979 1.00 92.25 94 ALA A C 1
ATOM 731 O O . ALA A 1 94 ? 5.615 0.222 -11.317 1.00 92.25 94 ALA A O 1
ATOM 732 N N . ILE A 1 95 ? 4.114 -0.787 -12.634 1.00 93.75 95 ILE A N 1
ATOM 733 C CA . ILE A 1 95 ? 4.947 -1.957 -12.908 1.00 93.75 95 ILE A CA 1
ATOM 734 C C . ILE A 1 95 ? 5.582 -1.733 -14.273 1.00 93.75 95 ILE A C 1
ATOM 736 O O . ILE A 1 95 ? 4.878 -1.578 -15.268 1.00 93.75 95 ILE A O 1
ATOM 740 N N . GLU A 1 96 ? 6.905 -1.712 -14.314 1.00 94.44 96 GLU A N 1
ATOM 741 C CA . GLU A 1 96 ? 7.681 -1.579 -15.540 1.00 94.44 96 GLU A CA 1
ATOM 742 C C . GLU A 1 96 ? 8.194 -2.951 -15.966 1.00 94.44 96 GLU A C 1
ATOM 744 O O . GLU A 1 96 ? 8.672 -3.724 -15.134 1.00 94.44 96 GLU A O 1
ATOM 749 N N . ILE A 1 97 ? 8.103 -3.249 -17.258 1.00 94.44 97 ILE A N 1
ATOM 750 C CA . ILE A 1 97 ? 8.544 -4.506 -17.864 1.00 94.44 97 ILE A CA 1
ATOM 751 C C . ILE A 1 97 ? 9.626 -4.194 -18.890 1.00 94.44 97 ILE A C 1
ATOM 753 O O . ILE A 1 97 ? 9.512 -3.236 -19.659 1.00 94.44 97 ILE A O 1
ATOM 757 N N . LYS A 1 98 ? 10.669 -5.021 -18.923 1.00 93.56 98 LYS A N 1
ATOM 758 C CA . LYS A 1 98 ? 11.706 -4.960 -19.947 1.00 93.56 98 LYS A CA 1
ATOM 759 C C . LYS A 1 98 ? 11.348 -5.889 -21.105 1.00 93.56 98 LYS A C 1
ATOM 761 O O . LYS A 1 98 ? 11.206 -7.096 -20.923 1.00 93.56 98 LYS A O 1
ATOM 766 N N . GLN A 1 99 ? 11.217 -5.330 -22.303 1.00 89.31 99 GLN A N 1
ATOM 767 C CA . GLN A 1 99 ? 10.883 -6.060 -23.524 1.00 89.31 99 GLN A CA 1
ATOM 768 C C . GLN A 1 99 ? 11.739 -5.544 -24.682 1.00 89.31 99 GLN A C 1
ATOM 770 O O . GLN A 1 99 ? 11.643 -4.374 -25.041 1.00 89.31 99 GLN A O 1
ATOM 775 N N . ASN A 1 100 ? 12.554 -6.412 -25.292 1.00 88.75 100 ASN A N 1
ATOM 776 C CA . ASN A 1 100 ? 13.416 -6.065 -26.436 1.00 88.75 100 ASN A CA 1
ATOM 777 C C . ASN A 1 100 ? 14.244 -4.783 -26.192 1.00 88.75 100 ASN A C 1
ATOM 779 O O . ASN A 1 100 ? 14.198 -3.851 -26.994 1.00 88.75 100 ASN A O 1
ATOM 783 N N . ASP A 1 101 ? 14.908 -4.706 -25.034 1.00 87.44 101 ASP A N 1
ATOM 784 C CA . ASP A 1 101 ? 15.683 -3.545 -24.557 1.00 87.44 101 ASP A CA 1
ATOM 785 C C . ASP A 1 101 ? 14.895 -2.236 -24.367 1.00 87.44 101 ASP A C 1
ATOM 787 O O . ASP A 1 101 ? 15.475 -1.181 -24.107 1.00 87.44 101 ASP A O 1
ATOM 791 N N . LYS A 1 102 ? 13.562 -2.293 -24.423 1.00 90.56 102 LYS A N 1
ATOM 792 C CA . LYS A 1 102 ? 12.673 -1.184 -24.069 1.00 90.56 102 LYS A CA 1
ATOM 793 C C . LYS A 1 102 ? 12.054 -1.413 -22.700 1.00 90.56 102 LYS A C 1
ATOM 795 O O . LYS A 1 102 ? 11.788 -2.545 -22.305 1.00 90.56 102 LYS A O 1
ATOM 800 N N . ILE A 1 103 ? 11.798 -0.314 -22.002 1.00 91.94 103 ILE A N 1
ATOM 801 C CA . ILE A 1 103 ? 11.021 -0.300 -20.765 1.00 91.94 103 ILE A CA 1
ATOM 802 C C . ILE A 1 103 ? 9.606 0.134 -21.127 1.00 91.94 103 ILE A C 1
ATOM 804 O O . ILE A 1 103 ? 9.424 1.188 -21.738 1.00 91.94 103 ILE A O 1
ATOM 808 N N . VAL A 1 104 ? 8.621 -0.683 -20.769 1.00 92.81 104 VAL A N 1
ATOM 809 C CA . VAL A 1 104 ? 7.200 -0.383 -20.962 1.00 92.81 104 VAL A CA 1
ATOM 810 C C . VAL A 1 104 ? 6.477 -0.422 -19.623 1.00 92.81 104 VAL A C 1
ATOM 812 O O . VAL A 1 104 ? 6.727 -1.301 -18.799 1.00 92.81 104 VAL A O 1
ATOM 815 N N . GLU A 1 105 ? 5.577 0.530 -19.398 1.00 93.19 105 GLU A N 1
ATOM 816 C CA . GLU A 1 105 ? 4.687 0.504 -18.239 1.00 93.19 105 GLU A CA 1
ATOM 817 C C . GLU A 1 105 ? 3.519 -0.447 -18.502 1.00 93.19 105 GLU A C 1
ATOM 819 O O . GLU A 1 105 ? 2.875 -0.401 -19.553 1.00 93.19 105 GLU A O 1
ATOM 824 N N . LEU A 1 106 ? 3.231 -1.309 -17.532 1.00 91.50 106 LEU A N 1
ATOM 825 C CA . LEU A 1 106 ? 2.107 -2.227 -17.583 1.00 91.50 106 LEU A CA 1
ATOM 826 C C . LEU A 1 106 ? 0.806 -1.477 -17.253 1.00 91.50 106 LEU A C 1
ATOM 828 O O . LEU A 1 106 ? 0.669 -0.978 -16.127 1.00 91.50 106 LEU A O 1
ATOM 832 N N . PRO A 1 107 ? -0.184 -1.444 -18.169 1.00 91.19 107 PRO A N 1
ATOM 833 C CA . PRO A 1 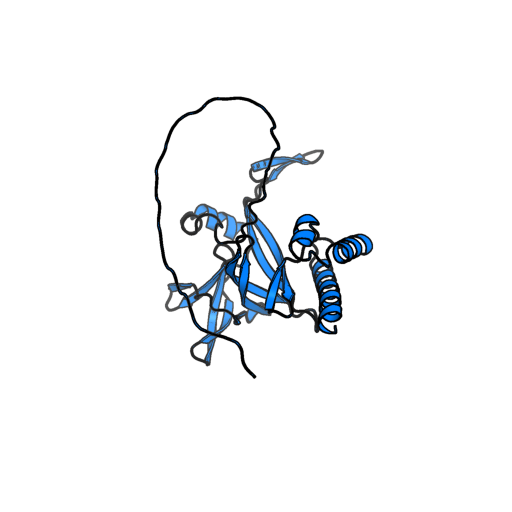107 ? -1.461 -0.803 -17.898 1.00 91.19 107 PRO A CA 1
ATOM 834 C C . PRO A 1 107 ? -2.139 -1.396 -16.661 1.00 91.19 107 PRO A C 1
ATOM 836 O O . PRO A 1 107 ? -2.289 -2.616 -16.530 1.00 91.19 107 PRO A O 1
ATOM 839 N N . LYS A 1 108 ? -2.580 -0.519 -15.755 1.00 90.50 108 LYS A N 1
ATOM 840 C CA . LYS A 1 108 ? -3.323 -0.920 -14.558 1.00 90.50 108 LYS A CA 1
ATOM 841 C C . LYS A 1 108 ? -4.682 -1.471 -14.967 1.00 90.50 108 LYS A C 1
ATOM 843 O O . LYS A 1 108 ? -5.471 -0.790 -15.613 1.00 90.50 108 LYS A O 1
ATOM 848 N N . SER A 1 109 ? -4.973 -2.691 -14.542 1.00 89.25 109 SER A N 1
ATOM 849 C CA . SER A 1 109 ? -6.300 -3.291 -14.665 1.00 89.25 109 SER A CA 1
ATOM 850 C C . SER A 1 109 ? -6.668 -3.928 -13.336 1.00 89.25 109 SER A C 1
ATOM 852 O O . SER A 1 109 ? -5.841 -4.626 -12.752 1.00 89.25 109 SER A O 1
ATOM 854 N N . ASN A 1 110 ? -7.884 -3.680 -12.850 1.00 86.88 110 ASN A N 1
ATOM 855 C CA . ASN A 1 110 ? -8.320 -4.157 -11.540 1.00 86.88 110 ASN A CA 1
ATOM 856 C C . ASN A 1 110 ? -8.123 -5.678 -11.395 1.00 86.88 110 ASN A C 1
ATOM 858 O O . ASN A 1 110 ? -8.353 -6.433 -12.340 1.00 86.88 110 ASN A O 1
ATOM 862 N N . ASN A 1 111 ? -7.686 -6.111 -10.214 1.00 85.50 111 ASN A N 1
ATOM 863 C CA . ASN A 1 111 ? -7.321 -7.486 -9.862 1.00 85.50 111 ASN A CA 1
ATOM 864 C C . ASN A 1 111 ? -6.145 -8.092 -10.651 1.00 85.50 111 ASN A C 1
ATOM 866 O O . ASN A 1 111 ? -5.903 -9.295 -10.546 1.00 85.50 111 ASN A O 1
ATOM 870 N N . ARG A 1 112 ? -5.379 -7.299 -11.412 1.00 92.06 112 ARG A N 1
ATOM 871 C CA . ARG A 1 112 ? -4.128 -7.782 -12.013 1.00 92.06 112 ARG A CA 1
ATOM 872 C C . ARG A 1 112 ? -3.114 -8.092 -10.923 1.00 92.06 112 ARG A C 1
ATOM 874 O O . ARG A 1 112 ? -2.839 -7.240 -10.086 1.00 92.06 112 ARG A O 1
ATOM 881 N N . GLU A 1 113 ? -2.531 -9.280 -10.989 1.00 94.25 113 GLU A N 1
ATOM 882 C CA . GLU A 1 113 ? -1.545 -9.781 -10.036 1.00 94.25 113 GLU A CA 1
ATOM 883 C C . GLU A 1 113 ? -0.170 -9.928 -10.702 1.00 94.25 113 GLU A C 1
ATOM 885 O O . GLU A 1 113 ? -0.067 -10.416 -11.832 1.00 94.25 113 GLU A O 1
ATOM 890 N N . ILE A 1 114 ? 0.877 -9.488 -10.001 1.00 95.44 114 ILE A N 1
ATOM 891 C CA . ILE A 1 114 ? 2.279 -9.581 -10.411 1.00 95.44 114 ILE A CA 1
ATOM 892 C C . ILE A 1 114 ? 3.073 -10.149 -9.235 1.00 95.44 114 ILE A C 1
ATOM 894 O O . ILE A 1 114 ? 3.186 -9.501 -8.193 1.00 95.44 114 ILE A O 1
ATOM 898 N N . LYS A 1 115 ? 3.644 -11.347 -9.393 1.00 95.62 115 LYS A N 1
ATOM 899 C CA . LYS A 1 115 ? 4.438 -12.003 -8.340 1.00 95.62 115 LYS A CA 1
ATOM 900 C C . LYS A 1 115 ? 5.915 -11.905 -8.652 1.00 95.62 115 LYS A C 1
ATOM 902 O O . LYS A 1 115 ? 6.391 -12.562 -9.572 1.00 95.62 115 LYS A O 1
ATOM 907 N N . PHE A 1 116 ? 6.653 -11.136 -7.866 1.00 94.50 116 PHE A N 1
ATOM 908 C CA . PHE A 1 116 ? 8.108 -11.091 -7.940 1.00 94.50 116 PHE A CA 1
ATOM 909 C C . PHE A 1 116 ? 8.691 -12.337 -7.276 1.00 94.50 116 PHE A C 1
ATOM 911 O O . PHE A 1 116 ? 8.590 -12.511 -6.060 1.00 94.50 116 PHE A O 1
ATOM 918 N N . ILE A 1 117 ? 9.306 -13.200 -8.086 1.00 92.81 117 ILE A N 1
ATOM 919 C CA . ILE A 1 117 ? 9.802 -14.520 -7.676 1.00 92.81 117 ILE A CA 1
ATOM 920 C C . ILE A 1 117 ? 10.941 -14.357 -6.668 1.00 92.81 117 ILE A C 1
ATOM 922 O O . ILE A 1 117 ? 10.912 -14.946 -5.588 1.00 92.81 117 ILE A O 1
ATOM 926 N N . ASP A 1 118 ? 11.907 -13.501 -7.000 1.00 87.56 118 ASP A N 1
ATOM 927 C CA . ASP A 1 118 ? 13.153 -13.351 -6.241 1.00 87.56 118 ASP A CA 1
ATOM 928 C C . ASP A 1 118 ? 12.920 -12.732 -4.852 1.00 87.56 118 ASP A C 1
ATOM 930 O O . ASP A 1 118 ? 13.646 -13.022 -3.904 1.00 87.56 118 ASP A O 1
ATOM 934 N N . ARG A 1 119 ? 11.874 -11.906 -4.717 1.00 86.19 119 ARG A N 1
ATOM 935 C CA . ARG A 1 119 ? 11.560 -11.152 -3.489 1.00 86.19 119 ARG A CA 1
ATOM 936 C C . ARG A 1 119 ? 10.394 -11.728 -2.697 1.00 86.19 119 ARG A C 1
ATOM 938 O O . ARG A 1 119 ? 10.167 -11.302 -1.572 1.00 86.19 119 ARG A O 1
ATOM 945 N N . ARG A 1 120 ? 9.648 -12.678 -3.274 1.00 90.06 120 ARG A N 1
ATOM 946 C CA . ARG A 1 120 ? 8.410 -13.235 -2.700 1.00 90.06 120 ARG A CA 1
ATOM 947 C C . ARG A 1 120 ? 7.367 -12.156 -2.372 1.00 90.06 120 ARG A C 1
ATOM 949 O O . ARG A 1 120 ? 6.632 -12.273 -1.398 1.00 90.06 120 ARG A O 1
ATOM 956 N N . ILE A 1 121 ? 7.300 -11.113 -3.201 1.00 90.81 121 ILE A N 1
ATOM 957 C CA . ILE A 1 121 ? 6.333 -10.015 -3.078 1.00 90.81 121 ILE A CA 1
ATOM 958 C C . ILE A 1 121 ? 5.286 -10.165 -4.178 1.00 90.81 121 ILE A C 1
ATOM 960 O O . ILE A 1 121 ? 5.626 -10.396 -5.339 1.00 90.81 121 ILE A O 1
ATOM 964 N N . THR A 1 122 ? 4.014 -10.004 -3.820 1.00 93.44 122 THR A N 1
ATOM 965 C CA . THR A 1 122 ? 2.909 -9.961 -4.782 1.00 93.44 122 THR A CA 1
ATOM 966 C C . THR A 1 122 ? 2.322 -8.561 -4.810 1.00 93.44 122 THR A C 1
ATOM 968 O O . THR A 1 122 ? 1.815 -8.088 -3.796 1.00 93.44 122 THR A O 1
ATOM 971 N N . TYR A 1 123 ? 2.372 -7.920 -5.975 1.00 94.62 123 TYR A N 1
ATOM 972 C CA . TYR A 1 123 ? 1.626 -6.697 -6.237 1.00 94.62 123 TYR A CA 1
ATOM 973 C C . TYR A 1 123 ? 0.279 -7.043 -6.864 1.00 94.62 123 TYR A C 1
ATOM 975 O O . TYR A 1 123 ? 0.202 -7.862 -7.782 1.00 94.62 123 TYR A O 1
ATOM 983 N N . GLN A 1 124 ? -0.776 -6.379 -6.409 1.00 93.81 124 GLN A N 1
ATOM 984 C CA . GLN A 1 124 ? -2.109 -6.473 -6.976 1.00 93.81 124 GLN A CA 1
ATOM 985 C C . GLN A 1 124 ? -2.644 -5.079 -7.289 1.00 93.81 124 GLN A C 1
ATOM 987 O O . GLN A 1 124 ? -2.639 -4.190 -6.439 1.00 93.81 124 GLN A O 1
ATOM 992 N N . ALA A 1 125 ? -3.118 -4.886 -8.516 1.00 93.25 125 ALA A N 1
ATOM 993 C CA . ALA A 1 125 ? -3.831 -3.676 -8.887 1.00 93.25 125 ALA A CA 1
ATOM 994 C C . ALA A 1 125 ? -5.241 -3.710 -8.288 1.00 93.25 125 ALA A C 1
ATOM 996 O O . ALA A 1 125 ? -6.009 -4.634 -8.567 1.00 93.25 125 ALA A O 1
ATOM 997 N N . LYS A 1 126 ? -5.598 -2.700 -7.496 1.00 90.06 126 LYS A N 1
ATOM 998 C CA . LYS A 1 126 ? -6.940 -2.553 -6.919 1.00 90.06 126 LYS A CA 1
ATOM 999 C C . LYS A 1 126 ? -7.485 -1.159 -7.162 1.00 90.06 126 LYS A C 1
ATOM 1001 O O . LYS A 1 126 ? -6.750 -0.169 -7.084 1.00 90.06 126 LYS A O 1
ATOM 1006 N N . SER A 1 127 ? -8.776 -1.099 -7.464 1.00 87.38 127 SER A N 1
ATOM 1007 C CA . SER A 1 127 ? -9.501 0.162 -7.560 1.00 87.38 127 SER A CA 1
ATOM 1008 C C . SER A 1 127 ? -9.996 0.621 -6.185 1.00 87.38 127 SER A C 1
ATOM 1010 O O . SER A 1 127 ? -10.411 -0.204 -5.376 1.00 87.38 127 SER A O 1
ATOM 1012 N N . TYR A 1 128 ? -9.946 1.925 -5.914 1.00 78.88 128 TYR A N 1
ATOM 1013 C CA . TYR A 1 128 ? -10.394 2.527 -4.655 1.00 78.88 128 TYR A CA 1
ATOM 1014 C C . TYR A 1 128 ? -11.002 3.910 -4.879 1.00 78.88 128 TYR A C 1
ATOM 1016 O O . TYR A 1 128 ? -10.660 4.589 -5.849 1.00 78.88 128 TYR A O 1
ATOM 1024 N N . TYR A 1 129 ? -11.877 4.338 -3.970 1.00 71.88 129 TYR A N 1
ATOM 1025 C CA . TYR A 1 129 ? -12.392 5.704 -3.958 1.00 71.88 129 TYR A CA 1
ATOM 1026 C C . TYR A 1 129 ? -11.374 6.645 -3.318 1.00 71.88 129 TYR A C 1
ATOM 1028 O O . TYR A 1 129 ? -10.931 6.432 -2.188 1.00 71.88 129 TYR A O 1
ATOM 1036 N N . GLY A 1 130 ? -10.996 7.694 -4.042 1.00 67.06 130 GLY A N 1
ATOM 1037 C CA . GLY A 1 130 ? -10.291 8.826 -3.465 1.00 67.06 130 GLY A CA 1
ATOM 1038 C C . GLY A 1 130 ? -11.232 9.674 -2.615 1.00 67.06 130 GLY A C 1
ATOM 1039 O O . GLY A 1 130 ? -12.456 9.574 -2.698 1.00 67.06 130 GLY A O 1
ATOM 1040 N N . SER A 1 131 ? -10.655 10.554 -1.805 1.00 63.28 131 SER A N 1
ATOM 1041 C CA . SER A 1 131 ? -11.422 11.511 -0.995 1.00 63.28 131 SER A CA 1
ATOM 1042 C C . SER A 1 131 ? -12.199 12.537 -1.825 1.00 63.28 131 SER A C 1
ATOM 1044 O O . SER A 1 131 ? -13.124 13.157 -1.311 1.00 63.28 131 SER A O 1
ATOM 1046 N N . ASP A 1 132 ? -11.848 12.705 -3.101 1.00 74.62 132 ASP A N 1
ATOM 1047 C CA . ASP A 1 132 ? -12.584 13.525 -4.062 1.00 74.62 132 ASP A CA 1
ATOM 1048 C C . ASP A 1 132 ? -13.786 12.781 -4.680 1.00 74.62 132 ASP A C 1
ATOM 1050 O O . ASP A 1 132 ? -14.455 13.307 -5.569 1.00 74.62 132 ASP A O 1
ATOM 1054 N N . GLY A 1 133 ? -14.052 11.550 -4.231 1.00 68.88 133 GLY A N 1
ATOM 1055 C CA . GLY A 1 133 ? -15.136 10.697 -4.710 1.00 68.88 133 GLY A CA 1
ATOM 1056 C C . GLY A 1 133 ? -14.854 10.001 -6.043 1.00 68.88 133 GLY A C 1
ATOM 1057 O O . GLY A 1 133 ? -15.710 9.253 -6.519 1.00 68.88 133 GLY A O 1
ATOM 1058 N N . LYS A 1 134 ? -13.681 10.201 -6.663 1.00 79.50 134 LYS A N 1
ATOM 1059 C CA . LYS A 1 134 ? -13.315 9.519 -7.913 1.00 79.50 134 LYS A CA 1
ATOM 1060 C C . LYS A 1 134 ? -12.714 8.144 -7.648 1.00 79.50 134 LYS A C 1
ATOM 1062 O O . LYS A 1 134 ? -12.163 7.878 -6.584 1.00 79.50 134 LYS A O 1
ATOM 1067 N N . ILE A 1 135 ? -12.796 7.269 -8.648 1.00 79.94 135 ILE A N 1
ATOM 1068 C CA . ILE A 1 135 ? -12.184 5.939 -8.598 1.00 79.94 135 ILE A CA 1
ATOM 1069 C C . ILE A 1 135 ? -10.763 6.018 -9.157 1.00 79.94 135 ILE A C 1
ATOM 1071 O O . ILE A 1 135 ? -10.548 6.423 -10.299 1.00 79.94 135 ILE A O 1
ATOM 1075 N N . TYR A 1 136 ? -9.803 5.564 -8.362 1.00 85.31 136 TYR A N 1
ATOM 1076 C CA . TYR A 1 136 ? -8.402 5.401 -8.731 1.00 85.31 136 TYR A CA 1
ATOM 1077 C C . TYR A 1 136 ? -8.056 3.925 -8.810 1.00 85.31 136 TYR A C 1
ATOM 1079 O O . TYR A 1 136 ? -8.734 3.098 -8.214 1.00 85.31 136 TYR A O 1
ATOM 1087 N N . THR A 1 137 ? -6.990 3.581 -9.530 1.00 89.56 137 THR A N 1
ATOM 1088 C CA . THR A 1 137 ? -6.407 2.233 -9.500 1.00 89.56 137 THR A CA 1
ATOM 1089 C C . THR A 1 137 ? -4.923 2.349 -9.202 1.00 89.56 137 THR A C 1
ATOM 1091 O O . THR A 1 137 ? -4.237 3.181 -9.795 1.00 89.56 137 THR A O 1
ATOM 1094 N N . SER A 1 138 ? -4.438 1.527 -8.276 1.00 91.69 138 SER A N 1
ATOM 1095 C CA . SER A 1 138 ? -3.055 1.555 -7.796 1.00 91.69 138 SER A CA 1
ATOM 1096 C C . SER A 1 138 ? -2.548 0.146 -7.518 1.00 91.69 138 SER A C 1
ATOM 1098 O O . SER A 1 138 ? -3.364 -0.770 -7.379 1.00 91.69 138 SER A O 1
ATOM 1100 N N . TYR A 1 139 ? -1.228 -0.043 -7.483 1.00 93.69 139 TYR A N 1
ATOM 1101 C CA . TYR A 1 139 ? -0.628 -1.311 -7.091 1.00 93.69 139 TYR A CA 1
ATOM 1102 C C . TYR A 1 139 ? -0.432 -1.359 -5.576 1.00 93.69 139 TYR A C 1
ATOM 1104 O O . TYR A 1 139 ? 0.104 -0.444 -4.956 1.00 93.69 139 TYR A O 1
ATOM 1112 N N . PHE A 1 140 ? -0.851 -2.470 -4.984 1.00 93.69 140 PHE A N 1
ATOM 1113 C CA . PHE A 1 140 ? -0.699 -2.742 -3.565 1.00 93.69 140 PHE A CA 1
ATOM 1114 C C . PHE A 1 140 ? 0.087 -4.028 -3.374 1.00 93.69 140 PHE A C 1
ATOM 1116 O O . PHE A 1 140 ? -0.154 -5.010 -4.071 1.00 93.69 140 PHE A O 1
ATOM 1123 N N . ILE A 1 141 ? 0.988 -4.043 -2.403 1.00 92.75 141 ILE A N 1
ATOM 1124 C CA . ILE A 1 141 ? 1.584 -5.269 -1.894 1.00 92.75 141 ILE A CA 1
ATOM 1125 C C . ILE A 1 141 ? 0.508 -6.000 -1.096 1.00 92.75 141 ILE A C 1
ATOM 1127 O O . ILE A 1 141 ? -0.029 -5.470 -0.119 1.00 92.75 141 ILE A O 1
ATOM 1131 N N . VAL A 1 142 ? 0.189 -7.214 -1.527 1.00 88.69 142 VAL A N 1
ATOM 1132 C CA . VAL A 1 142 ? -0.764 -8.077 -0.833 1.00 88.69 142 VAL A CA 1
ATOM 1133 C C . VAL A 1 142 ? -0.051 -8.711 0.349 1.00 88.69 142 VAL A C 1
ATOM 1135 O O . VAL A 1 142 ? 0.877 -9.503 0.167 1.00 88.69 142 VAL A O 1
ATOM 1138 N N . ASN A 1 143 ? -0.482 -8.357 1.556 1.00 77.69 143 ASN A N 1
ATOM 1139 C CA . ASN A 1 143 ? 0.028 -8.949 2.775 1.00 77.69 143 ASN A CA 1
ATOM 1140 C C . ASN A 1 143 ? -1.003 -9.942 3.334 1.00 77.69 143 ASN A C 1
ATOM 1142 O O . ASN A 1 143 ? -1.967 -9.560 3.993 1.00 77.69 143 ASN A O 1
ATOM 1146 N N . ASN A 1 144 ? -0.783 -11.232 3.071 1.00 64.19 144 ASN A N 1
ATOM 1147 C CA . ASN A 1 144 ? -1.620 -12.324 3.579 1.00 64.19 144 ASN A CA 1
ATOM 1148 C C . ASN A 1 144 ? -1.185 -12.787 4.984 1.00 64.19 144 ASN A C 1
ATOM 1150 O O . ASN A 1 144 ? -1.304 -13.964 5.304 1.00 64.19 144 ASN A O 1
ATOM 1154 N N . MET A 1 145 ? -0.636 -11.900 5.824 1.00 56.62 145 MET A N 1
ATOM 1155 C CA . MET A 1 145 ? -0.201 -12.259 7.185 1.00 56.62 145 MET A CA 1
ATOM 1156 C C . MET A 1 145 ? -1.358 -12.522 8.170 1.00 56.62 145 MET A C 1
ATOM 1158 O O . MET A 1 145 ? -1.107 -12.925 9.304 1.00 56.62 145 MET A O 1
ATOM 1162 N N . ALA A 1 146 ? -2.616 -12.329 7.765 1.00 58.44 146 ALA A N 1
ATOM 1163 C CA . ALA A 1 146 ? -3.789 -12.661 8.566 1.00 58.44 146 ALA A CA 1
ATOM 1164 C C . ALA A 1 146 ? -4.753 -13.544 7.758 1.00 58.44 146 ALA A C 1
ATOM 1166 O O . ALA A 1 146 ? -5.235 -13.127 6.707 1.00 58.44 146 ALA A O 1
ATOM 1167 N N . ASP A 1 147 ? -5.034 -14.751 8.260 1.00 66.00 147 ASP A N 1
ATOM 1168 C CA . ASP A 1 147 ? -5.905 -15.740 7.601 1.00 66.00 147 ASP A CA 1
ATOM 1169 C C . ASP A 1 147 ? -7.347 -15.231 7.386 1.00 66.00 147 ASP A C 1
ATOM 1171 O O . ASP A 1 147 ? -8.073 -15.744 6.539 1.00 66.00 147 ASP A O 1
ATOM 1175 N N . ASP A 1 148 ? -7.7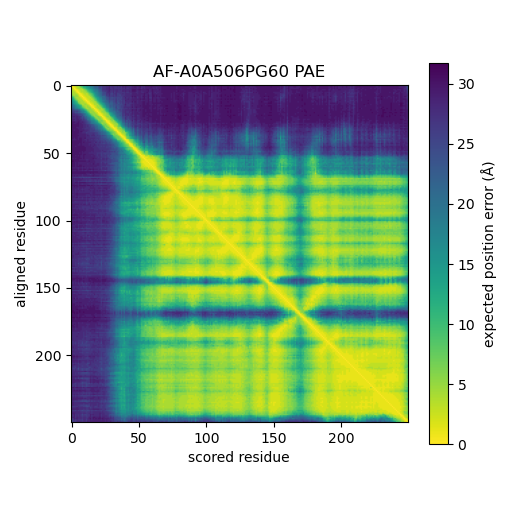59 -14.212 8.145 1.00 76.94 148 ASP A N 1
ATOM 1176 C CA . ASP A 1 148 ? -9.117 -13.672 8.224 1.00 76.94 148 ASP A CA 1
ATOM 1177 C C . ASP A 1 148 ? -9.278 -12.257 7.642 1.00 76.94 148 ASP A C 1
ATOM 1179 O O . ASP A 1 148 ? -10.403 -11.809 7.414 1.00 76.94 148 ASP A O 1
ATOM 1183 N N . VAL A 1 149 ? -8.176 -11.541 7.384 1.00 82.38 149 VAL A N 1
ATOM 1184 C CA . VAL A 1 149 ? -8.207 -10.150 6.913 1.00 82.38 149 VAL A CA 1
ATOM 1185 C C . VAL A 1 149 ? -7.129 -9.886 5.869 1.00 82.38 149 VAL A C 1
ATOM 1187 O O . VAL A 1 149 ? -5.936 -10.021 6.126 1.00 82.38 149 VAL A O 1
ATOM 1190 N N . THR A 1 150 ? -7.539 -9.399 4.697 1.00 84.69 150 THR A N 1
ATOM 1191 C CA . THR A 1 150 ? -6.601 -8.904 3.686 1.00 84.69 150 THR A CA 1
ATOM 1192 C C . THR A 1 150 ? -6.191 -7.468 4.001 1.00 84.69 150 THR A C 1
ATOM 1194 O O . THR A 1 150 ? -6.989 -6.538 3.861 1.00 84.69 150 THR A O 1
ATOM 1197 N N . VAL A 1 151 ? -4.925 -7.285 4.384 1.00 88.94 151 VAL A N 1
ATOM 1198 C CA . VAL A 1 151 ? -4.300 -5.964 4.493 1.00 88.94 151 VAL A CA 1
ATOM 1199 C C . VAL A 1 151 ? -3.449 -5.714 3.254 1.00 88.94 151 VAL A C 1
ATOM 1201 O O . VAL A 1 151 ? -2.614 -6.526 2.856 1.00 88.94 151 VAL A O 1
ATOM 1204 N N . LEU A 1 152 ? -3.671 -4.566 2.629 1.00 91.31 152 LEU A N 1
ATOM 1205 C CA . LEU A 1 152 ? -2.932 -4.120 1.461 1.00 91.31 152 LEU A CA 1
ATOM 1206 C C . LEU A 1 152 ? -1.958 -3.017 1.856 1.00 91.31 152 LEU A C 1
ATOM 1208 O O . LEU A 1 152 ? -2.352 -2.016 2.449 1.00 91.31 152 LEU A O 1
ATOM 1212 N N . LYS A 1 153 ? -0.692 -3.167 1.482 1.00 91.69 153 LYS A N 1
ATOM 1213 C CA . LYS A 1 153 ? 0.345 -2.161 1.709 1.00 91.69 153 LYS A CA 1
ATOM 1214 C C . LYS A 1 153 ? 0.605 -1.378 0.427 1.00 91.69 153 LYS A C 1
ATOM 1216 O O . LYS A 1 153 ? 0.841 -1.959 -0.626 1.00 91.69 153 LYS A O 1
ATOM 1221 N N . LYS A 1 154 ? 0.602 -0.053 0.509 1.00 89.69 154 LYS A N 1
ATOM 1222 C CA . LYS A 1 154 ? 0.983 0.853 -0.575 1.00 89.69 154 LYS A CA 1
ATOM 1223 C C . LYS A 1 154 ? 2.244 1.601 -0.183 1.00 89.69 154 LYS A C 1
ATOM 1225 O O . LYS A 1 154 ? 2.256 2.323 0.811 1.00 89.69 154 LYS A O 1
ATOM 1230 N N . GLU A 1 155 ? 3.285 1.438 -0.982 1.00 87.19 155 GLU A N 1
ATOM 1231 C CA . GLU A 1 155 ? 4.538 2.173 -0.832 1.00 87.19 155 GLU A CA 1
ATOM 1232 C C . GLU A 1 155 ? 4.432 3.501 -1.585 1.00 87.19 155 GLU A C 1
ATOM 1234 O O . GLU A 1 155 ? 3.985 3.538 -2.734 1.00 87.19 155 GLU A O 1
ATOM 1239 N N . TRP A 1 156 ? 4.836 4.590 -0.936 1.00 83.50 156 TRP A N 1
ATOM 1240 C CA . TRP A 1 156 ? 4.773 5.942 -1.476 1.00 83.50 156 TRP A CA 1
ATOM 1241 C C . TRP A 1 156 ? 6.064 6.713 -1.229 1.00 83.50 156 TRP A C 1
ATOM 1243 O O . TRP A 1 156 ? 6.783 6.469 -0.255 1.00 83.50 156 TRP A O 1
ATOM 1253 N N . ILE A 1 157 ? 6.320 7.689 -2.097 1.00 81.31 157 ILE A N 1
ATOM 1254 C CA . ILE A 1 157 ? 7.439 8.619 -1.978 1.00 81.31 157 ILE A CA 1
ATOM 1255 C C . ILE A 1 157 ? 6.888 10.004 -1.713 1.00 81.31 157 ILE A C 1
ATOM 1257 O O . ILE A 1 157 ? 6.118 10.545 -2.503 1.00 81.31 157 ILE A O 1
ATOM 1261 N N . GLU A 1 158 ? 7.302 10.587 -0.597 1.00 80.94 158 GLU A N 1
ATOM 1262 C CA . GLU A 1 158 ? 6.987 11.970 -0.274 1.00 80.94 158 GLU A CA 1
ATOM 1263 C C . GLU A 1 158 ? 8.274 12.779 -0.120 1.00 80.94 158 GLU A C 1
ATOM 1265 O O . GLU A 1 158 ? 9.310 12.274 0.327 1.00 80.94 158 GLU A O 1
ATOM 1270 N N . GLU A 1 159 ? 8.207 14.049 -0.510 1.00 78.31 159 GLU A N 1
ATOM 1271 C CA . GLU A 1 159 ? 9.274 14.996 -0.221 1.00 78.31 159 GLU A CA 1
ATOM 1272 C C . GLU A 1 159 ? 9.471 15.093 1.291 1.00 78.31 159 GLU A C 1
ATOM 1274 O O . GLU A 1 159 ? 8.520 15.122 2.081 1.00 78.31 159 GLU A O 1
ATOM 1279 N N . ASN A 1 160 ? 10.730 15.131 1.709 1.00 80.44 160 ASN A N 1
ATOM 1280 C CA . ASN A 1 160 ? 11.062 15.340 3.099 1.00 80.44 160 ASN A CA 1
ATOM 1281 C C . ASN A 1 160 ? 10.907 16.834 3.419 1.00 80.44 160 ASN A C 1
ATOM 1283 O O . ASN A 1 160 ? 11.721 17.643 2.966 1.00 80.44 160 ASN A O 1
ATOM 1287 N N . PRO A 1 161 ? 9.933 17.233 4.260 1.00 78.81 161 PRO A N 1
ATOM 1288 C CA . PRO A 1 161 ? 9.706 18.642 4.573 1.00 78.81 161 PRO A CA 1
ATOM 1289 C C . PRO A 1 161 ? 10.867 19.274 5.353 1.00 78.81 161 PRO A C 1
ATOM 1291 O O . PRO A 1 161 ? 10.869 20.485 5.581 1.00 78.81 161 PRO A O 1
ATOM 1294 N N . ASN A 1 162 ? 11.828 18.471 5.818 1.00 81.12 162 ASN A N 1
ATOM 1295 C CA . ASN A 1 162 ? 13.012 18.932 6.526 1.00 81.12 162 ASN A CA 1
ATOM 1296 C C . ASN A 1 162 ? 14.272 18.949 5.663 1.00 81.12 162 ASN A C 1
ATOM 1298 O O . ASN A 1 162 ? 15.312 19.341 6.181 1.00 81.12 162 ASN A O 1
ATOM 1302 N N . TYR A 1 163 ? 14.199 18.576 4.384 1.00 79.50 163 TYR A N 1
ATOM 1303 C CA . TYR A 1 163 ? 15.351 18.624 3.490 1.00 79.50 163 TYR A CA 1
ATOM 1304 C C . TYR A 1 163 ? 16.022 20.006 3.500 1.00 79.50 163 TYR A C 1
ATOM 1306 O O . TYR A 1 163 ? 15.357 21.042 3.445 1.00 79.50 163 TYR A O 1
ATOM 1314 N N . GLY A 1 164 ? 17.348 20.021 3.647 1.00 76.19 164 GLY A N 1
ATOM 1315 C CA . GLY A 1 164 ? 18.149 21.240 3.756 1.00 76.19 164 GLY A CA 1
ATOM 1316 C C . GLY A 1 164 ? 18.007 21.992 5.086 1.00 76.19 164 GLY A C 1
ATOM 1317 O O . GLY A 1 164 ? 18.759 22.938 5.331 1.00 76.19 164 GLY A O 1
ATOM 1318 N N . LYS A 1 165 ? 17.096 21.582 5.983 1.00 80.19 165 LYS A N 1
ATOM 1319 C CA . LYS A 1 165 ? 16.972 22.184 7.314 1.00 80.19 165 LYS A CA 1
ATOM 1320 C C . LYS A 1 165 ? 18.079 21.684 8.235 1.00 80.19 165 LYS A C 1
ATOM 1322 O O . LYS A 1 165 ? 18.478 20.520 8.220 1.00 80.19 165 LYS A O 1
ATOM 1327 N N . ARG A 1 166 ? 18.539 22.603 9.080 1.00 73.75 166 ARG A N 1
ATOM 1328 C CA . ARG A 1 166 ? 19.463 22.354 10.184 1.00 73.75 166 ARG A CA 1
ATOM 1329 C C . ARG A 1 166 ? 18.657 21.972 11.418 1.00 73.75 166 ARG A C 1
ATOM 1331 O O . ARG A 1 166 ? 17.952 22.812 11.970 1.00 73.75 166 ARG A O 1
ATOM 1338 N N . LEU A 1 167 ? 18.750 20.715 11.835 1.00 72.38 167 LEU A N 1
ATOM 1339 C CA . LEU A 1 167 ? 18.170 20.254 13.089 1.00 72.38 167 LEU A CA 1
ATOM 1340 C C . LEU A 1 167 ? 19.218 20.411 14.193 1.00 72.38 167 LEU A C 1
ATOM 1342 O O . LEU A 1 167 ? 20.328 19.886 14.090 1.00 72.38 167 LEU A O 1
ATOM 1346 N N . ASN A 1 168 ? 18.864 21.150 15.245 1.00 65.19 168 ASN A N 1
ATOM 1347 C CA . ASN A 1 168 ? 19.667 21.210 16.461 1.00 65.19 168 ASN A CA 1
ATOM 1348 C C . ASN A 1 168 ? 19.473 19.899 17.227 1.00 65.19 168 ASN A C 1
ATOM 1350 O O . ASN A 1 168 ? 18.545 19.771 18.024 1.00 65.19 168 ASN A O 1
ATOM 1354 N N . ALA A 1 169 ? 20.353 18.924 17.003 1.00 57.53 169 ALA A N 1
ATOM 1355 C CA . ALA A 1 169 ? 20.620 17.948 18.045 1.00 57.53 169 ALA A CA 1
ATOM 1356 C C . ALA A 1 169 ? 21.456 18.672 19.105 1.00 57.53 169 ALA A C 1
ATOM 1358 O O . ALA A 1 169 ? 22.332 19.455 18.750 1.00 57.53 169 ALA A O 1
ATOM 1359 N N . TYR A 1 170 ? 21.173 18.434 20.385 1.00 57.56 170 TYR A N 1
ATOM 1360 C CA . TYR A 1 170 ? 21.654 19.169 21.569 1.00 57.56 170 TYR A CA 1
ATOM 1361 C C . TYR A 1 170 ? 23.158 19.535 21.616 1.00 57.56 170 TYR A C 1
ATOM 1363 O O . TYR A 1 170 ? 23.548 20.347 22.448 1.00 57.56 170 TYR A O 1
ATOM 1371 N N . MET A 1 171 ? 24.002 18.978 20.738 1.00 53.44 171 MET A N 1
ATOM 1372 C CA . MET A 1 171 ? 25.417 19.326 20.585 1.00 53.44 171 MET A CA 1
ATOM 1373 C C . MET A 1 171 ? 25.951 19.329 19.135 1.00 53.44 171 MET A C 1
ATOM 1375 O O . MET A 1 171 ? 27.127 19.611 18.948 1.00 53.44 171 MET A O 1
ATOM 1379 N N . ASN A 1 172 ? 25.141 19.035 18.109 1.00 58.81 172 ASN A N 1
ATOM 1380 C CA . ASN A 1 172 ? 25.584 18.990 16.709 1.00 58.81 172 ASN A CA 1
ATOM 1381 C C . ASN A 1 172 ? 24.465 19.443 15.763 1.00 58.81 172 ASN A C 1
ATOM 1383 O O . ASN A 1 172 ? 23.338 18.949 15.828 1.00 58.81 172 ASN A O 1
ATOM 1387 N N . VAL A 1 173 ? 24.787 20.356 14.845 1.00 66.19 173 VAL A N 1
ATOM 1388 C CA . VAL A 1 173 ? 23.877 20.742 13.763 1.00 66.19 173 VAL A CA 1
ATOM 1389 C C . VAL A 1 173 ? 23.918 19.656 12.694 1.00 66.19 173 VAL A C 1
ATOM 1391 O O . VAL A 1 173 ? 24.916 19.523 11.989 1.00 66.19 173 VAL A O 1
ATOM 1394 N N . VAL A 1 174 ? 22.830 18.899 12.556 1.00 70.06 174 VAL A N 1
ATOM 1395 C CA . VAL A 1 174 ? 22.674 17.931 11.464 1.00 70.06 174 VAL A CA 1
ATOM 1396 C C . VAL A 1 174 ? 21.856 18.588 10.360 1.00 70.06 174 VAL A C 1
ATOM 1398 O O . VAL A 1 174 ? 20.748 19.072 10.598 1.00 70.06 174 VAL A O 1
ATOM 1401 N N . VAL A 1 175 ? 22.409 18.637 9.149 1.00 71.69 175 VAL A N 1
ATOM 1402 C CA . VAL A 1 175 ? 21.649 19.009 7.951 1.00 71.69 175 VAL A CA 1
ATOM 1403 C C . VAL A 1 175 ? 20.948 17.755 7.453 1.00 71.69 175 VAL A C 1
ATOM 1405 O O . VAL A 1 175 ? 21.604 16.747 7.204 1.00 71.69 175 VAL A O 1
ATOM 1408 N N . VAL A 1 176 ? 19.625 17.808 7.307 1.00 72.69 176 VAL A N 1
ATOM 1409 C CA . VAL A 1 176 ? 18.877 16.712 6.684 1.00 72.69 176 VAL A CA 1
ATOM 1410 C C . VAL A 1 176 ? 19.171 16.723 5.187 1.00 72.69 176 VAL A C 1
ATOM 1412 O O . VAL A 1 176 ? 18.790 17.654 4.477 1.00 72.69 176 VAL A O 1
ATOM 1415 N N . THR A 1 177 ? 19.865 15.697 4.714 1.00 75.56 177 THR A N 1
ATOM 1416 C CA . THR A 1 177 ? 20.274 15.547 3.310 1.00 75.56 177 THR A CA 1
ATOM 1417 C C . THR A 1 177 ? 19.322 14.671 2.500 1.00 75.56 177 THR A C 1
ATOM 1419 O O . THR A 1 177 ? 19.394 14.650 1.276 1.00 75.56 177 THR A O 1
ATOM 1422 N N . GLU A 1 178 ? 18.403 13.967 3.157 1.00 75.19 178 GLU A N 1
ATOM 1423 C CA . GLU A 1 178 ? 17.403 13.129 2.499 1.00 75.19 178 GLU A CA 1
ATOM 1424 C C . GLU A 1 178 ? 16.288 14.001 1.923 1.00 75.19 178 GLU A C 1
ATOM 1426 O O . GLU A 1 178 ? 15.448 14.507 2.665 1.00 75.19 178 GLU A O 1
ATOM 1431 N N . GLN A 1 179 ? 16.281 14.187 0.602 1.00 76.19 179 GLN A N 1
ATOM 1432 C CA . GLN A 1 179 ? 15.244 14.959 -0.091 1.00 76.19 179 GLN A CA 1
ATOM 1433 C C . GLN A 1 179 ? 13.893 14.237 -0.130 1.00 76.19 179 GLN A C 1
ATOM 1435 O O . GLN A 1 179 ? 12.846 14.879 -0.126 1.00 76.19 179 GLN A O 1
ATOM 1440 N N . PHE A 1 180 ? 13.912 12.907 -0.127 1.00 80.00 180 PHE A N 1
ATOM 1441 C CA . PHE A 1 180 ? 12.722 12.067 -0.189 1.00 80.00 180 PHE A CA 1
ATOM 1442 C C . PHE A 1 180 ? 12.720 11.085 0.964 1.00 80.00 180 PHE A C 1
ATOM 1444 O O . PHE A 1 180 ? 13.776 10.622 1.391 1.00 80.00 180 PHE A O 1
ATOM 1451 N N . LYS A 1 181 ? 11.525 10.732 1.425 1.00 80.88 181 LYS A N 1
ATOM 1452 C CA . LYS A 1 181 ? 11.323 9.632 2.359 1.00 80.88 181 LYS A CA 1
ATOM 1453 C C . LYS A 1 181 ? 10.301 8.657 1.806 1.00 80.88 181 LYS A C 1
ATOM 1455 O O . LYS A 1 181 ? 9.348 9.028 1.116 1.00 80.88 181 LYS A O 1
ATOM 1460 N N . ARG A 1 182 ? 10.520 7.391 2.138 1.00 83.00 182 ARG A N 1
ATOM 1461 C CA . ARG A 1 182 ? 9.547 6.335 1.915 1.00 83.00 182 ARG A CA 1
ATOM 1462 C C . ARG A 1 182 ? 8.466 6.419 2.985 1.00 83.00 182 ARG A C 1
ATOM 1464 O O . ARG A 1 182 ? 8.770 6.592 4.165 1.00 83.00 182 ARG A O 1
ATOM 1471 N N . LYS A 1 183 ? 7.218 6.242 2.572 1.00 84.62 183 LYS A N 1
ATOM 1472 C CA . LYS A 1 183 ? 6.085 6.084 3.473 1.00 84.62 183 LYS A CA 1
ATOM 1473 C C . LYS A 1 183 ? 5.240 4.907 3.038 1.00 84.62 183 LYS A C 1
ATOM 1475 O O . LYS A 1 183 ? 4.931 4.762 1.860 1.00 84.62 183 LYS A O 1
ATOM 1480 N N . ASP A 1 184 ? 4.856 4.099 4.009 1.00 88.12 184 ASP A N 1
ATOM 1481 C CA . ASP A 1 184 ? 3.975 2.968 3.791 1.00 88.12 184 ASP A CA 1
ATOM 1482 C C . ASP A 1 184 ? 2.576 3.330 4.301 1.00 88.12 184 ASP A C 1
ATOM 1484 O O . ASP A 1 184 ? 2.416 3.858 5.403 1.00 88.12 184 ASP A O 1
ATOM 1488 N N . TYR A 1 185 ? 1.566 3.066 3.482 1.00 88.81 185 TYR A N 1
ATOM 1489 C CA . TYR A 1 185 ? 0.159 3.199 3.837 1.00 88.81 185 TYR A CA 1
ATOM 1490 C C . TYR A 1 185 ? -0.485 1.821 3.821 1.00 88.81 185 TYR A C 1
ATOM 1492 O O . TYR A 1 185 ? -0.256 1.043 2.896 1.00 88.81 185 TYR A O 1
ATOM 1500 N N . TYR A 1 186 ? -1.321 1.536 4.810 1.00 90.94 186 TYR A N 1
ATOM 1501 C CA . TYR A 1 186 ? -1.998 0.252 4.924 1.00 90.94 186 TYR A CA 1
ATOM 1502 C C . TYR A 1 186 ? -3.485 0.440 4.698 1.00 90.94 186 TYR A C 1
ATOM 1504 O O . TYR A 1 186 ? -4.071 1.420 5.150 1.00 90.94 186 TYR A O 1
ATOM 1512 N N . TYR A 1 187 ? -4.086 -0.497 3.983 1.00 90.00 187 TYR A N 1
ATOM 1513 C CA . TYR A 1 187 ? -5.490 -0.470 3.628 1.00 90.00 187 TYR A CA 1
ATOM 1514 C C . TYR A 1 187 ? -6.138 -1.794 3.981 1.00 90.00 187 TYR A C 1
ATOM 1516 O O . TYR A 1 187 ? -5.506 -2.847 3.939 1.00 90.00 187 TYR A O 1
ATOM 1524 N N . PHE A 1 188 ? -7.419 -1.721 4.289 1.00 87.50 188 PHE A N 1
ATOM 1525 C CA . PHE A 1 188 ? -8.281 -2.858 4.549 1.00 87.50 188 PHE A CA 1
ATOM 1526 C C . PHE A 1 188 ? -9.395 -2.896 3.499 1.00 87.50 188 PHE A C 1
ATOM 1528 O O . PHE A 1 188 ? -9.866 -1.842 3.065 1.00 87.50 188 PHE A O 1
ATOM 1535 N N . ILE A 1 189 ? -9.781 -4.100 3.077 1.00 82.94 189 ILE A N 1
ATOM 1536 C CA . ILE A 1 189 ? -10.887 -4.326 2.141 1.00 82.94 189 ILE A CA 1
ATOM 1537 C C . ILE A 1 189 ? -12.137 -4.682 2.946 1.00 82.94 189 ILE A C 1
ATOM 1539 O O . ILE A 1 189 ? -12.116 -5.661 3.690 1.00 82.94 189 ILE A O 1
ATOM 1543 N N . ASP A 1 190 ? -13.215 -3.917 2.783 1.00 76.81 190 ASP A N 1
ATOM 1544 C CA . ASP A 1 190 ? -14.506 -4.239 3.398 1.00 76.81 190 ASP A CA 1
ATOM 1545 C C . ASP A 1 190 ? -15.301 -5.302 2.610 1.00 76.81 190 ASP A C 1
ATOM 1547 O O . ASP A 1 190 ? -14.891 -5.789 1.554 1.00 76.81 190 ASP A O 1
ATOM 1551 N N . GLU A 1 191 ? -16.483 -5.652 3.114 1.00 75.62 191 GLU A N 1
ATOM 1552 C CA . GLU A 1 191 ? -17.409 -6.592 2.466 1.00 75.62 191 GLU A CA 1
ATOM 1553 C C . GLU A 1 191 ? -17.905 -6.143 1.075 1.00 75.62 191 GLU A C 1
ATOM 1555 O O . GLU A 1 191 ? -18.229 -6.983 0.237 1.00 75.62 191 GLU A O 1
ATOM 1560 N N . ASN A 1 192 ? -17.892 -4.837 0.787 1.00 74.69 192 ASN A N 1
ATOM 1561 C CA . ASN A 1 192 ? -18.267 -4.263 -0.508 1.00 74.69 192 ASN A CA 1
ATOM 1562 C C . ASN A 1 192 ? -17.070 -4.135 -1.465 1.00 74.69 192 ASN A C 1
ATOM 1564 O O . ASN A 1 192 ? -17.184 -3.522 -2.531 1.00 74.69 192 ASN A O 1
ATOM 1568 N N . ASN A 1 193 ? -15.917 -4.708 -1.102 1.00 72.69 193 ASN A N 1
ATOM 1569 C CA . ASN A 1 193 ? -14.665 -4.626 -1.845 1.00 72.69 193 ASN A CA 1
ATOM 1570 C C . ASN A 1 193 ? -14.167 -3.171 -2.032 1.00 72.69 193 ASN A C 1
ATOM 1572 O O . ASN A 1 193 ? -13.489 -2.851 -3.013 1.00 72.69 193 ASN A O 1
ATOM 1576 N N . MET A 1 194 ? -14.490 -2.291 -1.079 1.00 77.31 194 MET A N 1
ATOM 1577 C CA . MET A 1 194 ? -13.946 -0.941 -0.960 1.00 77.31 194 MET A CA 1
ATOM 1578 C C . MET A 1 194 ? -12.682 -0.944 -0.101 1.00 77.31 194 MET A C 1
ATOM 1580 O O . MET A 1 194 ? -12.582 -1.647 0.904 1.00 77.31 194 MET A O 1
ATOM 1584 N N . LEU A 1 195 ? -11.709 -0.122 -0.498 1.00 84.69 195 LEU A N 1
ATOM 1585 C CA . LEU A 1 195 ? -10.454 0.050 0.226 1.00 84.69 195 LEU A CA 1
ATOM 1586 C C . LEU A 1 195 ? -10.538 1.216 1.204 1.00 84.69 195 LEU A C 1
ATOM 1588 O O . LEU A 1 195 ? -10.755 2.358 0.802 1.00 84.69 195 LEU A O 1
ATOM 1592 N N . PHE A 1 196 ? -10.264 0.929 2.471 1.00 83.81 196 PHE A N 1
ATOM 1593 C CA . PHE A 1 196 ? -10.204 1.919 3.537 1.00 83.81 196 PHE A CA 1
ATOM 1594 C C . PHE A 1 196 ? -8.791 2.056 4.073 1.00 83.81 196 PHE A C 1
ATOM 1596 O O . PHE A 1 196 ? -8.131 1.059 4.356 1.00 83.81 196 PHE A O 1
ATOM 1603 N N . LEU A 1 197 ? -8.341 3.295 4.258 1.00 87.75 197 LEU A N 1
ATOM 1604 C CA . LEU A 1 197 ? -7.056 3.573 4.886 1.00 87.75 197 LEU A CA 1
ATOM 1605 C C . LEU A 1 197 ? -7.100 3.168 6.366 1.00 87.75 197 LEU A C 1
ATOM 1607 O O . LEU A 1 197 ? -7.939 3.646 7.131 1.00 87.75 197 LEU A O 1
ATOM 1611 N N . LEU A 1 198 ? -6.152 2.336 6.783 1.00 90.50 198 LEU A N 1
ATOM 1612 C CA . LEU A 1 198 ? -5.893 2.042 8.185 1.00 90.50 198 LEU A CA 1
ATOM 1613 C C . LEU A 1 198 ? -5.073 3.191 8.773 1.00 90.50 198 LEU A C 1
ATOM 1615 O O . LEU A 1 198 ? -3.962 3.486 8.333 1.00 90.50 198 LEU A O 1
ATOM 1619 N N . THR A 1 199 ? -5.648 3.878 9.755 1.00 92.00 199 THR A N 1
ATOM 1620 C CA . THR A 1 199 ? -5.055 5.060 10.382 1.00 92.00 199 THR A CA 1
ATOM 1621 C C . THR A 1 199 ? -5.491 5.171 11.835 1.00 92.00 199 THR A C 1
ATOM 1623 O O . THR A 1 199 ? -6.545 4.666 12.220 1.00 92.00 199 THR A O 1
ATOM 1626 N N . THR A 1 200 ? -4.688 5.861 12.643 1.00 94.25 200 THR A N 1
ATOM 1627 C CA . THR A 1 200 ? -5.046 6.246 14.015 1.00 94.25 200 THR A CA 1
ATOM 1628 C C . THR A 1 200 ? -5.533 7.696 14.112 1.00 94.25 200 THR A C 1
ATOM 1630 O O . THR A 1 200 ? -5.889 8.161 15.200 1.00 94.25 200 THR A O 1
ATOM 1633 N N . ASP A 1 201 ? -5.590 8.413 12.982 1.00 92.81 201 ASP A N 1
ATOM 1634 C CA . ASP A 1 201 ? -6.110 9.777 12.912 1.00 92.81 201 ASP A CA 1
ATOM 1635 C C . ASP A 1 201 ? -7.623 9.802 13.165 1.00 92.81 201 ASP A C 1
ATOM 1637 O O . ASP A 1 201 ? -8.424 9.212 12.437 1.00 92.81 201 ASP A O 1
ATOM 1641 N N . ARG A 1 202 ? -8.026 10.527 14.212 1.00 93.50 202 ARG A N 1
ATOM 1642 C CA . ARG A 1 202 ? -9.421 10.576 14.665 1.00 93.50 202 ARG A CA 1
ATOM 1643 C C . ARG A 1 202 ? -10.357 11.212 13.642 1.00 93.50 202 ARG A C 1
ATOM 1645 O O . ARG A 1 202 ? -11.506 10.794 13.556 1.00 93.50 202 ARG A O 1
ATOM 1652 N N . ASN A 1 203 ? -9.895 12.217 12.901 1.00 90.44 203 ASN A N 1
A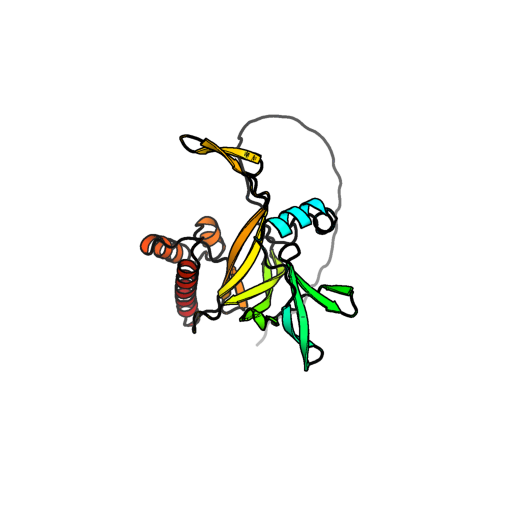TOM 1653 C CA . ASN A 1 203 ? -10.727 12.916 11.925 1.00 90.44 203 ASN A CA 1
ATOM 1654 C C . ASN A 1 203 ? -11.003 12.008 10.729 1.00 90.44 203 ASN A C 1
ATOM 1656 O O . ASN A 1 203 ? -12.151 11.880 10.310 1.00 90.44 203 ASN A O 1
ATOM 1660 N N . LEU A 1 204 ? -9.974 11.313 10.238 1.00 88.31 204 LEU A N 1
ATOM 1661 C CA . LEU A 1 204 ? -10.132 10.328 9.170 1.00 88.31 204 LEU A CA 1
ATOM 1662 C C . LEU A 1 204 ? -11.049 9.177 9.599 1.00 88.31 204 LEU A C 1
ATOM 1664 O O . LEU A 1 204 ? -11.948 8.818 8.846 1.00 88.31 204 LEU A O 1
ATOM 1668 N N . ILE A 1 205 ? -10.899 8.661 10.824 1.00 91.44 205 ILE A N 1
ATOM 1669 C CA . ILE A 1 205 ? -11.777 7.602 11.350 1.00 91.44 205 ILE A CA 1
ATOM 1670 C C . ILE A 1 205 ? -13.235 8.070 11.438 1.00 91.44 205 ILE A C 1
ATOM 1672 O O . ILE A 1 205 ? -14.129 7.338 11.020 1.00 91.44 205 ILE A O 1
ATOM 1676 N N . ASN A 1 206 ? -13.489 9.278 11.955 1.00 90.00 206 ASN A N 1
ATOM 1677 C CA . ASN A 1 206 ? -14.845 9.832 12.043 1.00 90.00 206 ASN A CA 1
ATOM 1678 C C . ASN A 1 206 ? -15.513 9.947 10.666 1.00 90.00 206 ASN A C 1
ATOM 1680 O O . ASN A 1 206 ? -16.709 9.694 10.549 1.00 90.00 206 ASN A O 1
ATOM 1684 N N . ASN A 1 207 ? -14.738 10.302 9.640 1.00 86.69 207 ASN A N 1
ATOM 1685 C CA . ASN A 1 207 ? -15.241 10.449 8.278 1.00 86.69 207 ASN A CA 1
ATOM 1686 C C . ASN A 1 207 ? -15.465 9.094 7.589 1.00 86.69 207 ASN A C 1
ATOM 1688 O O . ASN A 1 207 ? -16.456 8.930 6.887 1.00 86.69 207 ASN A O 1
ATOM 1692 N N . MET A 1 208 ? -14.558 8.130 7.779 1.00 84.00 208 MET A N 1
ATOM 1693 C CA . MET A 1 208 ? -14.619 6.818 7.118 1.00 84.00 208 MET A CA 1
ATOM 1694 C C . MET A 1 208 ? -15.607 5.854 7.784 1.00 84.00 208 MET A C 1
ATOM 1696 O O . MET A 1 208 ? -16.239 5.058 7.098 1.00 84.00 208 MET A O 1
ATOM 1700 N N . TYR A 1 209 ? -15.758 5.928 9.109 1.00 87.06 209 TYR A N 1
ATOM 1701 C CA . TYR A 1 209 ? -16.559 4.989 9.897 1.00 87.06 209 TYR A CA 1
ATOM 1702 C C . TYR A 1 209 ? -17.533 5.720 10.831 1.00 87.06 209 TYR A C 1
ATOM 1704 O O . TYR A 1 209 ? -17.474 5.518 12.045 1.00 87.06 209 TYR A O 1
ATOM 1712 N N . PRO A 1 210 ? -18.453 6.559 10.322 1.00 88.88 210 PRO A N 1
ATOM 1713 C CA . PRO A 1 210 ? -1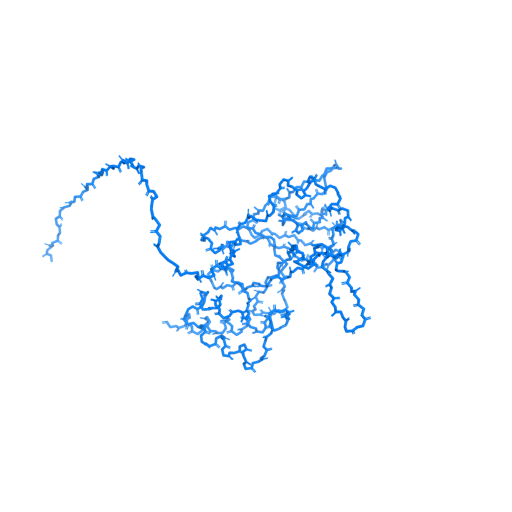9.281 7.431 11.162 1.00 88.88 210 PRO A CA 1
ATOM 1714 C C . PRO A 1 210 ? -20.074 6.673 12.241 1.00 88.88 210 PRO A C 1
ATOM 1716 O O . PRO A 1 210 ? -20.189 7.148 13.372 1.00 88.88 210 PRO A O 1
ATOM 1719 N N . ASN A 1 211 ? -20.544 5.460 11.933 1.00 91.31 211 ASN A N 1
ATOM 1720 C CA . ASN A 1 211 ? -21.312 4.628 12.865 1.00 91.31 211 ASN A CA 1
ATOM 1721 C C . ASN A 1 211 ? -20.440 3.950 13.940 1.00 91.31 211 ASN A C 1
ATOM 1723 O O . ASN A 1 211 ? -20.913 3.694 15.045 1.00 91.31 211 ASN A O 1
ATOM 1727 N N . HIS A 1 212 ? -19.155 3.713 13.651 1.00 92.75 212 HIS A N 1
ATOM 1728 C CA . HIS A 1 212 ? -18.241 2.919 14.489 1.00 92.75 212 HIS A CA 1
ATOM 1729 C C . HIS A 1 212 ? -17.061 3.707 15.057 1.00 92.75 212 HIS A C 1
ATOM 1731 O O . HIS A 1 212 ? -16.276 3.179 15.848 1.00 92.75 212 HIS A O 1
ATOM 1737 N N . ALA A 1 213 ? -16.942 4.990 14.713 1.00 94.12 213 ALA A N 1
ATOM 1738 C CA . ALA A 1 213 ? -15.775 5.806 15.017 1.00 94.12 213 ALA A CA 1
ATOM 1739 C C . ALA A 1 213 ? -15.442 5.840 16.513 1.00 94.12 213 ALA A C 1
ATOM 1741 O O . ALA A 1 213 ? -14.280 5.711 16.899 1.00 94.12 213 ALA A O 1
ATOM 1742 N N . LYS A 1 214 ? -16.459 5.941 17.382 1.00 96.88 214 LYS A N 1
ATOM 1743 C CA . LYS A 1 214 ? -16.269 5.936 18.843 1.00 96.88 214 LYS A CA 1
ATOM 1744 C C . LYS A 1 214 ? -15.623 4.638 19.336 1.00 96.88 214 LYS A C 1
ATOM 1746 O O . LYS A 1 214 ? -14.717 4.696 20.171 1.00 96.88 214 LYS A O 1
ATOM 1751 N N . SER A 1 215 ? -16.070 3.493 18.826 1.00 97.31 215 SER A N 1
ATOM 1752 C CA . SER A 1 215 ? -15.553 2.170 19.192 1.00 97.31 215 SER A CA 1
ATOM 1753 C C . SER A 1 215 ? -14.119 1.988 18.698 1.00 97.31 215 SER A C 1
ATOM 1755 O O . SER A 1 215 ? -13.239 1.638 19.484 1.00 97.31 215 SER A O 1
ATOM 1757 N N . ILE A 1 216 ? -13.851 2.356 17.441 1.00 96.62 216 ILE A N 1
ATOM 1758 C CA . ILE A 1 216 ? -12.521 2.291 16.818 1.00 96.62 216 ILE A CA 1
ATOM 1759 C C . ILE A 1 216 ? -11.513 3.177 17.567 1.00 96.62 216 ILE A C 1
ATOM 1761 O O . ILE A 1 216 ? -10.459 2.703 17.993 1.00 96.62 216 ILE A O 1
ATOM 1765 N N . ILE A 1 217 ? -11.848 4.447 17.822 1.00 97.62 217 ILE A N 1
ATOM 1766 C CA . ILE A 1 217 ? -10.971 5.385 18.547 1.00 97.62 217 ILE A CA 1
ATOM 1767 C C . ILE A 1 217 ? -10.699 4.893 19.976 1.00 97.62 217 ILE A C 1
ATOM 1769 O O . ILE A 1 217 ? -9.576 5.010 20.478 1.00 97.62 217 ILE A O 1
ATOM 1773 N N . LYS A 1 218 ? -11.712 4.328 20.650 1.00 98.19 218 LYS A N 1
ATOM 1774 C CA . LYS A 1 218 ? -11.544 3.736 21.983 1.00 98.19 218 LYS A CA 1
ATOM 1775 C C . LYS A 1 218 ? -10.573 2.556 21.935 1.00 98.19 218 LYS A C 1
ATOM 1777 O O . LYS A 1 218 ? -9.684 2.500 22.782 1.00 98.19 218 LYS A O 1
ATOM 1782 N N . TYR A 1 219 ? -10.717 1.662 20.959 1.00 98.25 219 TYR A N 1
ATOM 1783 C CA . TYR A 1 219 ? -9.856 0.493 20.790 1.00 98.25 219 TYR A CA 1
ATOM 1784 C C . TYR A 1 219 ? -8.395 0.879 20.536 1.00 98.25 219 TYR A C 1
ATOM 1786 O O . TYR A 1 219 ? -7.510 0.389 21.238 1.00 98.25 219 TYR A O 1
ATOM 1794 N N . ILE A 1 220 ? -8.150 1.829 19.626 1.00 97.81 220 ILE A N 1
ATOM 1795 C CA . ILE A 1 220 ? -6.811 2.377 19.349 1.00 97.81 220 ILE A CA 1
ATOM 1796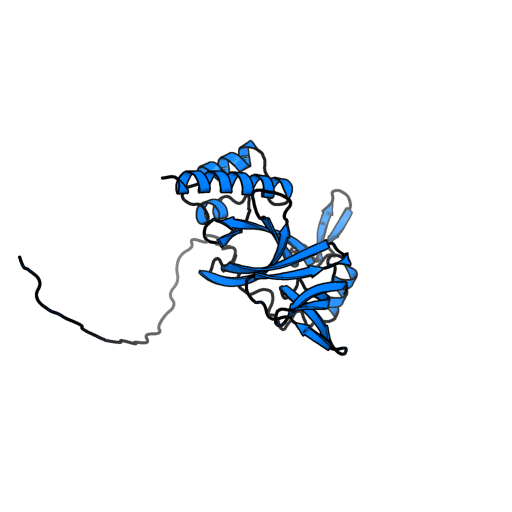 C C . ILE A 1 220 ? -6.163 2.893 20.634 1.00 97.81 220 ILE A C 1
ATOM 1798 O O . ILE A 1 220 ? -5.019 2.562 20.936 1.00 97.81 220 ILE A O 1
ATOM 1802 N N . ARG A 1 221 ? -6.901 3.674 21.434 1.00 97.56 221 ARG A N 1
ATOM 1803 C CA . ARG A 1 221 ? -6.373 4.255 22.675 1.00 97.56 221 ARG A CA 1
ATOM 1804 C C . ARG A 1 221 ? -6.079 3.198 23.739 1.00 97.56 221 ARG A C 1
ATOM 1806 O O . ARG A 1 221 ? -5.046 3.286 24.395 1.00 97.56 221 ARG A O 1
ATOM 1813 N N . THR A 1 222 ? -6.985 2.242 23.938 1.00 98.00 222 THR A N 1
ATOM 1814 C CA . THR A 1 222 ? -6.830 1.189 24.953 1.00 98.00 222 THR A CA 1
ATOM 1815 C C . THR A 1 222 ? -5.629 0.298 24.649 1.00 98.00 222 THR A C 1
ATOM 1817 O O . THR A 1 222 ? -4.856 0.002 25.556 1.00 98.00 222 THR A O 1
ATOM 1820 N N . ASN A 1 223 ? -5.442 -0.069 23.379 1.00 97.81 223 ASN A N 1
ATOM 1821 C CA . ASN A 1 223 ? -4.346 -0.937 22.941 1.00 97.81 223 ASN A CA 1
ATOM 1822 C C . ASN A 1 223 ? -3.075 -0.165 22.553 1.00 97.81 223 ASN A C 1
ATOM 1824 O O . ASN A 1 223 ? -2.067 -0.781 22.237 1.00 97.81 223 ASN A O 1
ATOM 1828 N N . LYS A 1 224 ? -3.103 1.175 22.619 1.00 97.19 224 LYS A N 1
ATOM 1829 C CA . LYS A 1 224 ? -1.987 2.076 22.279 1.00 97.19 224 LYS A CA 1
ATOM 1830 C C . LYS A 1 224 ? -1.442 1.865 20.859 1.00 97.19 224 LYS A C 1
ATOM 1832 O O . LYS A 1 224 ? -0.241 1.991 20.647 1.00 97.19 224 LYS A O 1
ATOM 1837 N N . LEU A 1 225 ? -2.338 1.590 19.912 1.00 96.62 225 LEU A N 1
ATOM 1838 C CA . LEU A 1 225 ? -1.975 1.319 18.522 1.00 96.62 225 LEU A CA 1
ATOM 1839 C C . LEU A 1 225 ? -1.343 2.548 17.866 1.00 96.62 225 LEU A C 1
ATOM 1841 O O . LEU A 1 225 ? -1.804 3.680 18.068 1.00 96.62 225 LEU A O 1
ATOM 1845 N N . ARG A 1 226 ? -0.323 2.319 17.043 1.00 94.06 226 ARG A N 1
ATOM 1846 C CA . ARG A 1 226 ? 0.398 3.347 16.295 1.00 94.06 226 ARG A CA 1
ATOM 1847 C C . ARG A 1 226 ? 0.076 3.302 14.803 1.00 94.06 226 ARG A C 1
ATOM 1849 O O . ARG A 1 226 ? -0.209 2.255 14.240 1.00 94.06 226 ARG A O 1
ATOM 1856 N N . SER A 1 227 ? 0.143 4.462 14.148 1.00 88.31 227 SER A N 1
ATOM 1857 C CA . SER A 1 227 ? -0.077 4.580 12.696 1.00 88.31 227 SER A CA 1
ATOM 1858 C C . SER A 1 227 ? 1.131 4.182 11.851 1.00 88.31 227 SER A C 1
ATOM 1860 O O . SER A 1 227 ? 1.017 4.103 10.634 1.00 88.31 227 SER A O 1
ATOM 1862 N N . ASP A 1 228 ? 2.298 4.035 12.471 1.00 87.38 228 ASP A N 1
ATOM 1863 C CA . ASP A 1 228 ? 3.564 3.695 11.822 1.00 87.38 228 ASP A CA 1
ATOM 1864 C C . ASP A 1 228 ? 4.052 2.280 12.177 1.00 87.38 228 ASP A C 1
ATOM 1866 O O . ASP A 1 228 ? 5.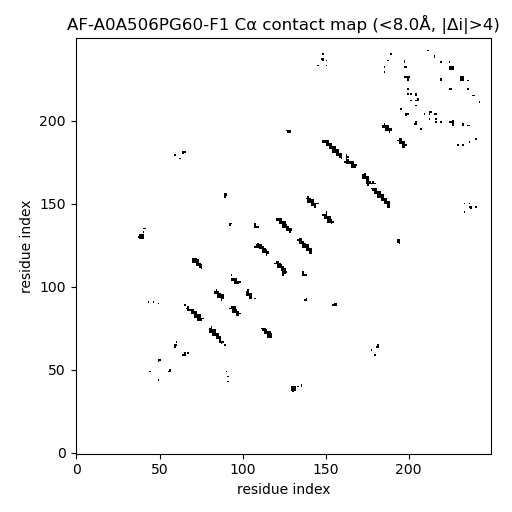148 1.900 11.773 1.00 87.38 228 ASP A O 1
ATOM 1870 N N . ASP A 1 229 ? 3.240 1.501 12.900 1.00 91.62 229 ASP A N 1
ATOM 1871 C CA . ASP A 1 229 ? 3.506 0.100 13.221 1.00 91.62 229 ASP A CA 1
ATOM 1872 C C . ASP A 1 229 ? 2.566 -0.814 12.420 1.00 91.62 229 ASP A C 1
ATOM 1874 O O . ASP A 1 229 ? 1.341 -0.727 12.512 1.00 91.62 229 ASP A O 1
ATOM 1878 N N . GLU A 1 230 ? 3.145 -1.687 11.596 1.00 89.69 230 GLU A N 1
ATOM 1879 C CA . GLU A 1 230 ? 2.393 -2.586 10.715 1.00 89.69 230 GLU A CA 1
ATOM 1880 C C . GLU A 1 230 ? 1.535 -3.597 11.495 1.00 89.69 230 GLU A C 1
ATOM 1882 O O . GLU A 1 230 ? 0.395 -3.859 11.109 1.00 89.69 230 GLU A O 1
ATOM 1887 N N . ASN A 1 231 ? 2.031 -4.128 12.617 1.00 91.31 231 ASN A N 1
ATOM 1888 C CA . ASN A 1 231 ? 1.300 -5.115 13.415 1.00 91.31 231 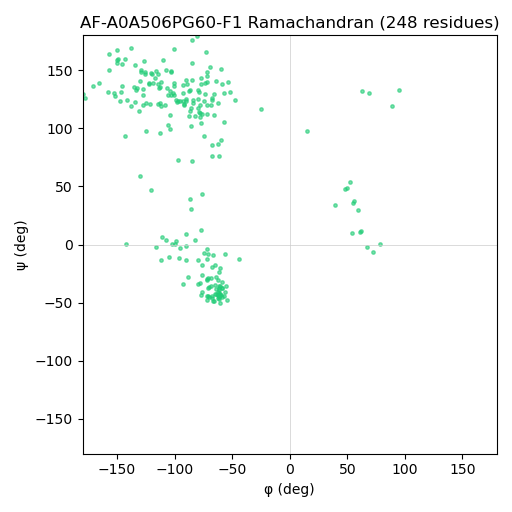ASN A CA 1
ATOM 1889 C C . ASN A 1 231 ? 0.115 -4.476 14.145 1.00 91.31 231 ASN A C 1
ATOM 1891 O O . ASN A 1 231 ? -0.960 -5.079 14.238 1.00 91.31 231 ASN A O 1
ATOM 1895 N N . ASP A 1 232 ? 0.286 -3.243 14.620 1.00 94.50 232 ASP A N 1
ATOM 1896 C CA . ASP A 1 232 ? -0.799 -2.463 15.213 1.00 94.50 232 ASP A CA 1
ATOM 1897 C C . ASP A 1 232 ? -1.911 -2.191 14.191 1.00 94.50 232 ASP A C 1
ATOM 1899 O O . ASP A 1 232 ? -3.096 -2.311 14.512 1.00 94.50 232 ASP A O 1
ATOM 1903 N N . LEU A 1 233 ? -1.552 -1.875 12.942 1.00 93.12 233 LEU A N 1
ATOM 1904 C CA . LEU A 1 233 ? -2.522 -1.648 11.868 1.00 93.12 233 LEU A CA 1
ATOM 1905 C C . LEU A 1 233 ? -3.226 -2.939 11.430 1.00 93.12 233 LEU A C 1
ATOM 1907 O O . LEU A 1 233 ? -4.432 -2.910 11.184 1.00 93.12 233 LEU A O 1
ATOM 1911 N N . ILE A 1 234 ? -2.528 -4.079 11.400 1.00 90.88 234 ILE A N 1
ATOM 1912 C CA . ILE A 1 234 ? -3.154 -5.396 11.186 1.00 90.88 234 ILE A CA 1
ATOM 1913 C C . ILE A 1 234 ? -4.144 -5.704 12.319 1.00 90.88 234 ILE A C 1
ATOM 1915 O O . ILE A 1 234 ? -5.268 -6.143 12.068 1.00 90.88 234 ILE A O 1
ATOM 1919 N N . THR A 1 235 ? -3.765 -5.426 13.568 1.00 93.25 235 THR A N 1
ATOM 1920 C CA . THR A 1 235 ? -4.635 -5.603 14.742 1.00 93.25 235 THR A CA 1
ATOM 1921 C C . THR A 1 235 ? -5.878 -4.715 14.653 1.00 93.25 235 THR A C 1
ATOM 1923 O O . THR A 1 235 ? -6.994 -5.165 14.920 1.00 93.25 235 THR A O 1
ATOM 1926 N N . LEU A 1 236 ? -5.709 -3.466 14.213 1.00 94.19 236 LEU A N 1
ATOM 1927 C CA . LEU A 1 236 ? -6.813 -2.547 13.961 1.00 94.19 236 LEU A CA 1
ATOM 1928 C C . LEU A 1 236 ? -7.754 -3.065 12.866 1.00 94.19 236 LEU A C 1
ATOM 1930 O O . LEU A 1 236 ? -8.970 -3.014 13.044 1.00 94.19 236 LEU A O 1
ATOM 1934 N N . ALA A 1 237 ? -7.211 -3.584 11.763 1.00 92.69 237 ALA A N 1
ATOM 1935 C CA . ALA A 1 237 ? -7.998 -4.125 10.658 1.00 92.69 237 ALA A CA 1
ATOM 1936 C C . ALA A 1 237 ? -8.898 -5.284 11.115 1.00 92.69 237 ALA A C 1
ATOM 1938 O O . ALA A 1 237 ? -10.089 -5.297 10.804 1.00 92.69 237 ALA A O 1
ATOM 1939 N N . LYS A 1 238 ? -8.363 -6.199 11.935 1.00 92.19 238 LYS A N 1
ATOM 1940 C CA . LYS A 1 238 ? -9.137 -7.294 12.547 1.00 92.19 238 LYS A CA 1
ATOM 1941 C C . LYS A 1 238 ? -10.286 -6.781 13.405 1.00 92.19 238 LYS A C 1
ATOM 1943 O O . LYS A 1 238 ? -11.410 -7.252 13.274 1.00 92.19 238 LYS A O 1
ATOM 1948 N N . TYR A 1 239 ? -10.038 -5.777 14.242 1.00 94.19 239 TYR A N 1
ATOM 1949 C CA . TYR A 1 239 ? -11.095 -5.191 15.063 1.00 94.19 239 TYR A CA 1
ATOM 1950 C C . TYR A 1 239 ? -12.182 -4.505 14.221 1.00 94.19 239 TYR A C 1
ATOM 1952 O O . TYR A 1 239 ? -13.372 -4.688 14.475 1.00 94.19 239 TYR A O 1
ATOM 1960 N N . ILE A 1 240 ? -11.799 -3.758 13.183 1.00 92.12 240 ILE A N 1
ATOM 1961 C CA . ILE A 1 240 ? -12.763 -3.135 12.264 1.00 92.12 240 ILE A CA 1
ATOM 1962 C C . ILE A 1 240 ? -13.620 -4.208 11.584 1.00 92.12 240 ILE A C 1
ATOM 1964 O O . ILE A 1 240 ? -14.839 -4.054 11.535 1.00 92.12 240 ILE A O 1
ATOM 1968 N N . LYS A 1 241 ? -13.012 -5.316 11.139 1.00 90.38 241 LYS A N 1
ATOM 1969 C CA . LYS A 1 241 ? -13.735 -6.448 10.548 1.00 90.38 241 LYS A CA 1
ATOM 1970 C C . LYS A 1 241 ? -14.794 -7.015 11.501 1.00 90.38 241 LYS A C 1
ATOM 1972 O O . LYS A 1 241 ? -15.936 -7.176 11.083 1.00 90.38 241 LYS A O 1
ATOM 1977 N N . THR A 1 242 ? -14.473 -7.195 12.788 1.00 92.31 242 THR A N 1
ATOM 1978 C CA . THR A 1 242 ? -15.467 -7.673 13.773 1.00 92.31 242 THR A CA 1
ATOM 1979 C C . THR A 1 242 ? -16.668 -6.739 13.922 1.00 92.31 242 THR A C 1
ATOM 1981 O O . THR A 1 242 ? -17.791 -7.210 14.055 1.00 92.31 242 THR A O 1
ATOM 1984 N N . LEU A 1 243 ? -16.462 -5.420 13.831 1.00 91.12 243 LEU A N 1
ATOM 1985 C CA . LEU A 1 243 ? -17.560 -4.452 13.903 1.00 91.12 243 LEU A CA 1
ATOM 1986 C C . LEU A 1 243 ? -18.435 -4.471 12.644 1.00 91.12 243 LEU A C 1
ATOM 1988 O O . LEU A 1 243 ? -19.618 -4.151 12.721 1.00 91.12 243 LEU A O 1
ATOM 1992 N N . GLN A 1 244 ? -17.869 -4.798 11.481 1.00 85.19 244 GLN A N 1
ATOM 1993 C CA . GLN A 1 244 ? -18.635 -4.928 10.239 1.00 85.19 244 GLN A CA 1
ATOM 1994 C C . GLN A 1 244 ? -19.508 -6.184 10.268 1.00 85.19 244 GLN A C 1
ATOM 1996 O O . GLN A 1 244 ? -20.711 -6.082 10.048 1.00 85.19 244 GLN A O 1
ATOM 2001 N N . ASP A 1 245 ? -18.932 -7.324 10.654 1.00 83.88 245 ASP A N 1
ATOM 2002 C CA . ASP A 1 245 ? -19.635 -8.612 10.679 1.00 83.88 245 ASP A CA 1
ATOM 2003 C C . ASP A 1 245 ? -20.828 -8.622 11.659 1.00 83.88 245 ASP A C 1
ATOM 2005 O O . ASP A 1 245 ? -21.841 -9.270 11.397 1.00 83.88 245 ASP A O 1
ATOM 2009 N N . GLU A 1 246 ? -20.759 -7.855 12.754 1.00 82.12 246 GLU A N 1
ATOM 2010 C CA . GLU A 1 246 ? -21.880 -7.663 13.688 1.00 82.12 246 GLU A CA 1
ATOM 2011 C C . GLU A 1 246 ? -23.093 -6.954 13.055 1.00 82.12 246 GLU A C 1
ATOM 2013 O O . GLU A 1 246 ? -24.221 -7.193 13.485 1.00 82.12 246 GLU A O 1
ATOM 2018 N N . ASN A 1 247 ? -22.899 -6.102 12.037 1.00 69.31 247 ASN A N 1
ATOM 2019 C CA . ASN A 1 247 ? -24.009 -5.407 11.367 1.00 69.31 247 ASN A CA 1
ATOM 2020 C C . ASN A 1 247 ? -24.607 -6.207 10.211 1.00 69.31 247 ASN A C 1
ATOM 2022 O O . ASN A 1 247 ? -25.791 -6.054 9.938 1.00 69.31 247 ASN A O 1
ATOM 2026 N N . SER A 1 248 ? -23.828 -7.068 9.553 1.00 61.38 248 SER A N 1
ATOM 2027 C CA . SER A 1 248 ? -24.301 -7.880 8.421 1.00 61.38 248 SER A CA 1
ATOM 2028 C C . SER A 1 248 ? -25.211 -9.044 8.859 1.00 61.38 248 SER A C 1
ATOM 2030 O O . SER A 1 248 ? -25.788 -9.730 8.017 1.00 61.38 248 SER A O 1
ATOM 2032 N N . GLY A 1 249 ? -25.341 -9.277 10.173 1.00 56.22 249 GLY A N 1
ATOM 2033 C CA . GLY A 1 249 ? -26.223 -10.278 10.785 1.00 56.22 249 GLY A CA 1
ATOM 2034 C C . GLY A 1 249 ? -27.568 -9.753 11.312 1.00 56.22 249 GLY A C 1
ATOM 2035 O O . GLY A 1 249 ? -28.308 -10.540 11.908 1.00 56.22 249 GLY A O 1
ATOM 2036 N N . MET A 1 250 ? -27.879 -8.463 11.130 1.00 44.81 250 MET A N 1
ATOM 2037 C CA . MET A 1 250 ? -29.178 -7.845 11.456 1.00 44.81 250 MET A CA 1
ATOM 2038 C C . MET A 1 250 ? -29.963 -7.498 10.192 1.00 44.81 250 MET A C 1
ATOM 2040 O O . MET A 1 250 ? -31.203 -7.672 10.229 1.00 44.81 250 MET A O 1
#

Mean predicted aligned error: 13.75 Å

Nearest PDB structures (foldseek):
  1bia-assembly1_A  TM=5.407E-01  e=1.307E-01  Escherichia coli
  8f8u-assembly1_A  TM=5.443E-01  e=2.684E-01  Klebsiella pneumoniae subsp. pneumoniae 1158
  4wf2-assembly1_A  TM=5.377E-01  e=2.998E-01  Escherichia coli K-12
  8f8u-assembly1_B  TM=5.209E-01  e=3.954E-01  Klebsiella pneumoniae subsp. pneumoniae 1158
  1hxd-assembly2_B  TM=5.150E-01  e=1.196E+00  Escherichia coli

pLDDT: mean 72.96, std 23.88, range [24.3, 98.25]

Sequence (250 aa):
MKNFSYALIALMCFNLSHAQSDISSTSNHFVNTQWINMSMGAEAIGTGALSANPDLMNAIKQSQLFDLNWGKATMKLNDNFEIVEARYNPFNDAIEIKQNDKIVELPKSNNREIKFIDRRITYQAKSYYGSDGKIYTSYFIVNNMADDVTVLKKEWIEENPNYGKRLNAYMNVVVVTEQFKRKDYYYFIDENNMLFLLTTDRNLINNMYPNHAKSIIKYIRTNKLRSDDENDLITLAKYIKTLQDENSGM

Solvent-accessible surface area (backbone atoms only — not comparable to full-atom values): 15655 Å² total; per-residue (Å²): 141,88,86,86,83,84,88,86,88,88,79,88,82,87,86,87,82,90,86,86,86,85,89,85,85,88,79,92,76,89,72,86,72,83,71,78,80,62,56,72,56,94,70,63,73,62,82,70,55,66,82,67,33,67,67,59,54,48,54,48,66,70,61,65,79,59,78,70,55,76,40,50,23,41,34,76,54,95,92,38,81,43,81,43,47,28,32,58,39,56,86,79,59,37,44,35,34,59,55,95,94,37,83,43,76,57,82,88,45,74,76,41,53,40,36,31,65,87,74,74,44,37,36,33,23,44,56,32,66,26,76,79,72,46,81,46,75,45,59,23,40,62,42,76,88,40,100,86,47,64,39,33,37,33,70,38,70,43,76,35,93,50,41,76,37,71,44,81,47,100,88,48,79,44,66,37,79,55,55,60,40,81,44,78,45,43,28,35,61,50,97,84,64,45,55,41,78,59,69,69,53,64,68,61,38,42,70,75,34,67,93,50,26,71,60,52,56,50,49,39,61,76,71,64,51,45,72,87,39,70,67,39,41,53,52,48,48,52,52,54,49,55,61,50,57,65,58,78,76,112

Organism: NCBI:txid2567861

Radius of gyration: 24.36 Å; Cα contacts (8 Å, |Δi|>4): 345; chains: 1; bounding box: 86×64×51 Å

Foldseek 3Di:
DDDDDDDDDDDDDDDDDDDDDDDDDDDDDPPPPPPPPQQVPPPQPPPVPCVVDVVNVVLVVVVPQDDQDWAWKWWADPNDIDIFTWDADQSNLFIWTQDPNDIDTDDADAQTWIAGPVVRWIWGWHWAQGPVRDIDIHIWTFDCVDVPWTKTKRKHKDFDPQAQPFDDDVPDTDHPPDRIHIDIWIWTQDPVRHTQTQALDLVSLCVVPVPCSVVLNVVCVVVVQHRRDPVSSVVSNVVVRVVRVVVVVD

Secondary structure (DSSP, 8-state):
----------------------------------------SS-SS-TTTSTT-HHHHHHHHHH--S----EEEEEEETTEEEEEEEEEETTTTEEEEEETTEEEEPPP-TT-EEEETTTTEEEEEEEEE-TTS-EEEEEEEEE---TT--EEEEEEEEE-TTTT-EEEETTEEEE---SEEEEEEEEEE-TTS-EEEE---HHHHHHH-TTTHHHHHHHHHHHT--TT-HHHHHHHHHHHHHHHHTTTT-

=== Feature glossary ===
A reading guide for the features in this record.

Start from the sequence.

  · Sequence gives the chain of amino acids in standard one-letter code (A=alanine, C=cysteine, …, Y=tyrosine), read N→C. It is the only feature that is directly encoded by the gene; all structural features are derived from the folded form of this sequence.

Fold it, and you get atomic coordinates and the backbone conformation that goes with them.

  · The mmCIF table is the protein's shape written out atom by atom. For each backbone N, Cα, C, and carbonyl O, it records an (x, y, z) coordinate triple in Å plus the residue type, chain letter, and residue number.

  · Backbone dihedral angles. Every residue except chain termini has a φ (preceding-C → N → Cα → C) and a ψ (N → Cα → C → next-N). They are reported in degrees following the IUPAC sign convention. Secondary structure is essentially a statement about which (φ, ψ) basin each residue occupies.

  · DSSP 8-state secondary structure assigns each residue one of H (α-helix), G (3₁₀-helix), I (π-helix), E (extended β-strand), B (isolated β-bridge), T (hydrogen-bonded turn), S (bend), or '-' (coil). The assignment is computed from backbone hydrogen-bond geometry via the Kabsch–Sander algorithm.

  · P-SEA three-state annotation labels each residue as helix, strand, or coil based purely on the geometry of the Cα trace. It serves as a fallback when the full backbone (and thus DSSP) is unavailable.

Summarize the fold with a handful of shape descriptors and a per-residue structural alphabet.

  · Radius of gyration (Rg) is the root-mean-square distance of Cα atoms from their centroid — a single number for overall size and compactness. A globular domain of N residues has Rg ≈ 2.2·N^0.38 Å; an extended or disordered chain has a much larger Rg. The Cα contact count is the number of residue pairs whose Cα atoms are within 8 Å and are more than four positions apart in sequence — a standard proxy for tertiary packing density. The bounding box is the smallest axis-aligned box enclosing all Cα atoms.

  · Foldseek's 3Di representation compresses backbone geometry into a per-residue letter drawn from a learned twenty-state alphabet. It captures the tertiary interaction pattern around each residue — which residues are packed against it in space, regardless of where they are in sequence.

  · Accessible surface area quantifies burial. A residue with SASA near zero is packed into the hydrophobic core; one with SASA >100 Å² sits on the surface. Computed here via the Shrake–Rupley numerical algorithm with a 1.4 Å probe.

Ask how reliable the model is.

  · For AlphaFold models, the B-factor field carries pLDDT — the model's own estimate of local accuracy on a 0–100 scale. Regions with pLDDT<50 should be treated as essentially unmodeled; they often correspond to intrinsically disordered s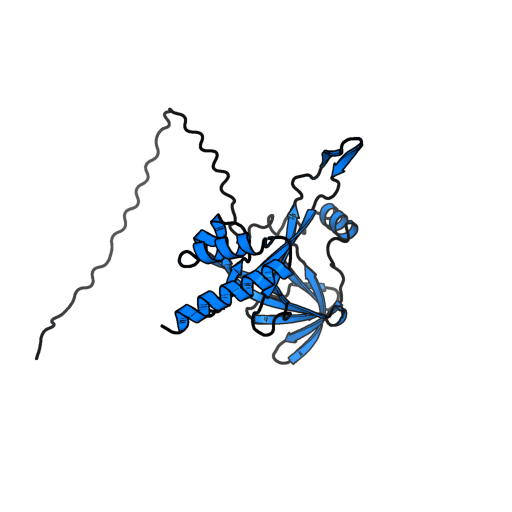egments.

  · For experimental (PDB) structures, the B-factor (temperature factor) quantifies the positional spread of each atom in the crystal — a combination of thermal vibration and static disorder — in units of Å². High B-factors mark flexible loops or poorly resolved regions; low B-factors mark the rigid, well-ordered core.

  · PAE(i, j) answers: if I align the predicted and true structures on residue i, how far off (in Å) do I expect residue j to be? A block-diagonal PAE matrix with low values on the blocks and high values off-diagonal is the signature of a multi-domain protein with confidently predicted domains but uncertain inter-domain orientation.

Place it in context: what it resembles, what it is annotated as, and how it looks.

  · Structural nearest neighbors (via Foldseek easy-search vs the PDB). Reported per hit: target PDB id, E-value, and alignment TM-score. A TM-score above ~0.5 is the conventional threshold for 'same fold'.

  · Functional annotations link the protein to curated databases. InterPro entries identify conserved domains and families by matching the sequence against member-database signatures (Pfam, PROSITE, CDD, …). Gene Ontology (GO) terms describe molecular function, biological process, and cellular component in a controlled vocabulary. CATH places the structure in a hierarchical fold classification (Class/Architecture/Topology/Homologous-superfamily). The organism is the source species.

  · Plot images: a contact map (which residues are close in 3D, as an N×N binary image), a Ramachandran scatter (backbone torsion angles, revealing secondary-structure composition at a glance), and — for AlphaFold structures — a PAE heatmap (pairwise prediction confidence).

  · Structure images are PyMOL renders from six orthogonal camera directions. Cartoon representation draws helices as coils and strands as arrows; sticks shows the backbone as bonds; surface shows the solvent-excluded envelope. Rainbow coloring maps sequence position to hue (blue→red, N→C); chain coloring assigns a distinct color per polypeptide.